Protein AF-A0A2N1S424-F1 (afdb_monomer)

Mean predicted aligned error: 5.25 Å

pLDDT: mean 90.91, std 11.14, range [39.31, 98.69]

Secondary structure (DSSP, 8-state):
------------EEEEEEEEEETTHHHHHHTTB-TTS-B-HHHHHHHHHHHHHHHHTT-HHHHHHTTEEEEEETTEEEEEEETT-HHHHHHHHHHHHHHHHHHHHTT--EEEEEEEEEEEE-SS-EESHHHHHHHHIIIII--SSSEEE-HHHHHHHHHH---HHHHHHHHHTEEE-TTS-EEE--SHHHHHHS-HHHHHHHHHHHHHHHHHHHHHHHH---HHHHHHHHHHHHHHHHHHHHTT--PPP-

Foldseek 3Di:
DDPPPPPPDDFWAWKKKKKKFWPPLVVLVVVLADPVRDGPPLSVVLSVVLVVLVDVLCDPVLCVVQVKDWDDDRRMIMIMHHLLRLVNLLSVLVSVLVSQLVCLLSLIFMEWEIFIDIWDDDPVDTDDPRNVRGVCCRPPVCLERWYWYDPVSLVSSVVSDPPPVSNVSSVVQWDADPVRIITGDNQVVVPVVDDPVSLLSSLQSLVVSLVVLLVVLVPDPDPVVSVSSCVHSVVSVVVCVVVVNPRDDD

Radius of gyration: 19.54 Å; Cα contacts (8 Å, |Δi|>4): 377; chains: 1; bounding box: 58×36×76 Å

Structure (mmCIF, N/CA/C/O backbone):
data_AF-A0A2N1S424-F1
#
_entry.id   AF-A0A2N1S424-F1
#
loop_
_atom_site.group_PDB
_atom_site.id
_atom_site.type_symbol
_atom_site.label_atom_id
_atom_site.label_alt_id
_atom_site.label_comp_id
_atom_site.label_asym_id
_atom_site.label_entity_id
_atom_site.label_seq_id
_atom_site.pdbx_PDB_ins_code
_atom_site.Cartn_x
_atom_site.Cartn_y
_atom_site.Cartn_z
_atom_site.occupancy
_atom_site.B_iso_or_equiv
_atom_site.auth_seq_id
_atom_site.auth_comp_id
_atom_site.auth_asym_id
_atom_site.auth_atom_id
_atom_site.pdbx_PDB_model_num
ATOM 1 N N . MET A 1 1 ? -7.197 -14.612 -51.614 1.00 39.31 1 MET A N 1
ATOM 2 C CA . MET A 1 1 ? -6.626 -13.574 -50.728 1.00 39.31 1 MET A CA 1
ATOM 3 C C . MET A 1 1 ? -7.153 -13.797 -49.315 1.00 39.31 1 MET A C 1
ATOM 5 O O . MET A 1 1 ? -8.296 -13.463 -49.036 1.00 39.31 1 MET A O 1
ATOM 9 N N . ARG A 1 2 ? -6.380 -14.476 -48.455 1.00 39.56 2 ARG A N 1
ATOM 10 C CA . ARG A 1 2 ? -6.708 -14.651 -47.031 1.00 39.56 2 ARG A CA 1
ATOM 11 C C . ARG A 1 2 ? -6.287 -13.375 -46.304 1.00 39.56 2 ARG A C 1
ATOM 13 O O . ARG A 1 2 ? -5.109 -13.048 -46.308 1.00 39.56 2 ARG A O 1
ATOM 20 N N . ASN A 1 3 ? -7.249 -12.668 -45.717 1.00 42.00 3 ASN A N 1
ATOM 21 C CA . ASN A 1 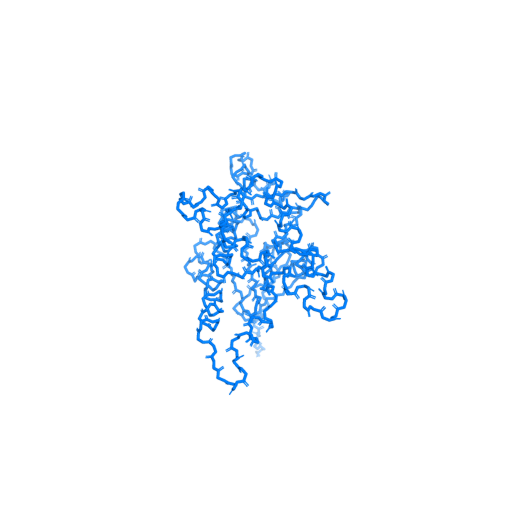3 ? -6.988 -11.566 -44.797 1.00 42.00 3 ASN A CA 1
ATOM 22 C C . ASN A 1 3 ? -6.229 -12.110 -43.581 1.00 42.00 3 ASN A C 1
ATOM 24 O O . ASN A 1 3 ? -6.810 -12.788 -42.730 1.00 42.00 3 ASN A O 1
ATOM 28 N N . GLU A 1 4 ? -4.933 -11.820 -43.506 1.00 44.84 4 GLU A N 1
ATOM 29 C CA . GLU A 1 4 ? -4.143 -11.970 -42.291 1.00 44.84 4 GLU A CA 1
ATOM 30 C C . GLU A 1 4 ? -4.730 -11.045 -41.222 1.00 44.84 4 GLU A C 1
ATOM 32 O O . GLU A 1 4 ? -4.505 -9.834 -41.203 1.00 44.84 4 GLU A O 1
ATOM 37 N N . ARG A 1 5 ? -5.515 -11.618 -40.305 1.00 44.94 5 ARG A N 1
ATOM 38 C CA . ARG A 1 5 ? -5.772 -10.983 -39.015 1.00 44.94 5 ARG A CA 1
ATOM 39 C C . ARG A 1 5 ? -4.410 -10.822 -38.342 1.00 44.94 5 ARG A C 1
ATOM 41 O O . ARG A 1 5 ? -3.887 -11.796 -37.806 1.00 44.94 5 ARG A O 1
ATOM 48 N N . LYS A 1 6 ? -3.829 -9.616 -38.381 1.00 44.56 6 LYS A N 1
ATOM 49 C CA . LYS A 1 6 ? -2.687 -9.259 -37.530 1.00 44.56 6 LYS A CA 1
ATOM 50 C C . LYS A 1 6 ? -3.034 -9.686 -36.107 1.00 44.56 6 LYS A C 1
ATOM 52 O O . LYS A 1 6 ? -3.994 -9.190 -35.521 1.00 44.56 6 LYS A O 1
ATOM 57 N N . SER A 1 7 ? -2.294 -10.658 -35.591 1.00 42.97 7 SER A N 1
ATOM 58 C CA . SER A 1 7 ? -2.446 -11.135 -34.224 1.00 42.97 7 SER A CA 1
ATOM 59 C C . SER A 1 7 ? -2.206 -9.946 -33.283 1.00 42.97 7 SER A C 1
ATOM 61 O O . SER A 1 7 ? -1.114 -9.386 -33.243 1.00 42.97 7 SER A O 1
ATOM 63 N N . PHE A 1 8 ? -3.242 -9.536 -32.550 1.00 49.53 8 PHE A N 1
ATOM 64 C CA . PHE A 1 8 ? -3.197 -8.473 -31.537 1.00 49.53 8 PHE A CA 1
ATOM 65 C C . PHE A 1 8 ? -2.620 -8.965 -30.194 1.00 49.53 8 PHE A C 1
ATOM 67 O O . PHE A 1 8 ? -2.848 -8.347 -29.151 1.00 49.53 8 PHE A O 1
ATOM 74 N N . TYR A 1 9 ? -1.893 -10.085 -30.179 1.00 47.16 9 TYR A N 1
ATOM 75 C CA . TYR A 1 9 ? -1.249 -10.565 -28.963 1.00 47.16 9 TYR A CA 1
ATOM 76 C C . TYR A 1 9 ? -0.050 -9.667 -28.656 1.00 47.16 9 TYR A C 1
ATOM 78 O O . TYR A 1 9 ? 0.938 -9.638 -29.384 1.00 47.16 9 TYR A O 1
ATOM 86 N N . LYS A 1 10 ? -0.148 -8.884 -27.577 1.00 61.84 10 LYS A N 1
ATOM 87 C CA . LYS A 1 10 ? 1.047 -8.320 -26.951 1.00 61.84 10 LYS A CA 1
ATOM 88 C C . LYS A 1 10 ? 1.710 -9.446 -26.182 1.00 61.84 10 LYS A C 1
ATOM 90 O O . LYS A 1 10 ? 1.134 -9.932 -25.212 1.00 61.84 10 LYS A O 1
ATOM 95 N N . ASP A 1 11 ? 2.898 -9.828 -26.628 1.00 82.38 11 ASP A N 1
ATOM 96 C CA . ASP A 1 11 ? 3.739 -10.767 -25.902 1.00 82.38 11 ASP A CA 1
ATOM 97 C C . ASP A 1 11 ? 4.044 -10.263 -24.491 1.00 82.38 11 ASP A C 1
ATOM 99 O O . ASP A 1 11 ? 4.027 -9.057 -24.201 1.00 82.38 11 ASP A O 1
ATOM 103 N N . TYR A 1 12 ? 4.332 -11.217 -23.608 1.00 92.31 12 TYR A N 1
ATOM 104 C CA . TYR A 1 12 ? 4.841 -10.934 -22.276 1.00 92.31 12 TYR A CA 1
ATOM 105 C C . TYR A 1 12 ? 6.060 -10.017 -22.346 1.00 92.31 12 TYR A C 1
ATOM 107 O O . TYR A 1 12 ? 6.988 -10.248 -23.119 1.00 92.31 12 TYR A O 1
ATOM 115 N N . LYS A 1 13 ? 6.079 -9.008 -21.475 1.00 94.69 13 LYS A N 1
ATOM 116 C CA . LYS A 1 13 ? 7.267 -8.195 -21.214 1.00 94.69 13 LYS A CA 1
ATOM 117 C C . LYS A 1 13 ? 7.734 -8.429 -19.790 1.00 94.69 13 LYS A C 1
ATOM 119 O O . LYS A 1 13 ? 6.900 -8.627 -18.909 1.00 94.69 13 LYS A O 1
ATOM 124 N N . GLU A 1 14 ? 9.040 -8.367 -19.575 1.00 95.94 14 GLU A N 1
ATOM 125 C CA . GLU A 1 14 ? 9.599 -8.281 -18.228 1.00 95.94 14 GLU A CA 1
ATOM 126 C C . GLU A 1 14 ? 9.244 -6.916 -17.629 1.00 95.94 14 GLU A C 1
ATOM 128 O O . GLU A 1 14 ? 9.506 -5.859 -18.215 1.00 95.94 14 GLU A O 1
ATOM 133 N N . ARG A 1 15 ? 8.526 -6.939 -16.507 1.00 97.12 15 ARG A N 1
ATOM 134 C CA . ARG A 1 15 ? 7.979 -5.751 -15.855 1.00 97.12 15 ARG A CA 1
ATOM 135 C C . ARG A 1 15 ? 8.083 -5.886 -14.351 1.00 97.12 15 ARG A C 1
ATOM 137 O O . ARG A 1 15 ? 7.943 -6.979 -13.809 1.00 97.12 15 ARG A O 1
ATOM 144 N N . VAL A 1 16 ? 8.242 -4.752 -13.687 1.00 98.06 16 VAL A N 1
ATOM 145 C CA . VAL A 1 16 ? 7.893 -4.630 -12.272 1.00 98.06 16 VAL A CA 1
ATOM 146 C C . VAL A 1 16 ? 6.387 -4.448 -12.188 1.00 98.06 16 VAL A C 1
ATOM 148 O O . VAL A 1 16 ? 5.819 -3.703 -12.988 1.00 98.06 16 VAL A O 1
ATOM 151 N N . VAL A 1 17 ? 5.746 -5.146 -11.260 1.00 98.50 17 VAL A N 1
ATOM 152 C CA . VAL A 1 17 ? 4.311 -5.107 -10.998 1.00 98.50 17 VAL A CA 1
ATOM 153 C C . VAL A 1 17 ? 4.092 -4.845 -9.515 1.00 98.50 17 VAL A C 1
ATOM 155 O O . VAL A 1 17 ? 4.677 -5.532 -8.683 1.00 98.50 17 VAL A O 1
ATOM 158 N N . VAL A 1 18 ? 3.228 -3.885 -9.207 1.00 98.38 18 VAL A N 1
ATOM 159 C CA . VAL A 1 18 ? 2.690 -3.633 -7.871 1.00 98.38 18 VAL A CA 1
ATOM 160 C C . VAL A 1 18 ? 1.222 -4.024 -7.872 1.00 98.38 18 VAL A C 1
ATOM 162 O O 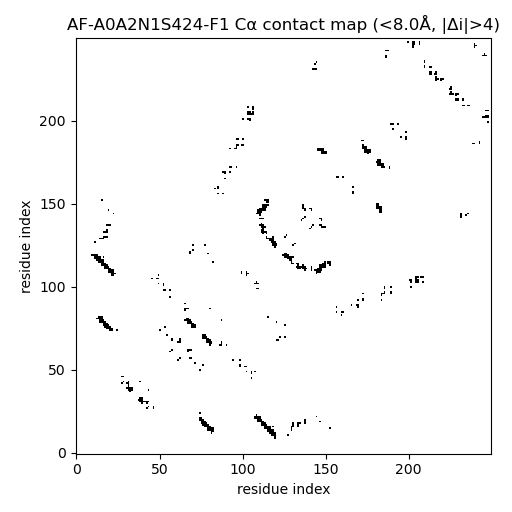. VAL A 1 18 ? 0.505 -3.685 -8.813 1.00 98.38 18 VAL A O 1
ATOM 165 N N . PHE A 1 19 ? 0.793 -4.728 -6.834 1.00 98.50 19 PHE A N 1
ATOM 166 C CA . PHE A 1 19 ? -0.609 -4.919 -6.483 1.00 98.50 19 PHE A CA 1
ATOM 167 C C . PHE A 1 19 ? -0.843 -4.230 -5.136 1.00 98.50 19 PHE A C 1
ATOM 169 O O . PHE A 1 19 ? -0.101 -4.512 -4.197 1.00 98.50 19 PHE A O 1
ATOM 176 N N . ILE A 1 20 ? -1.822 -3.332 -5.057 1.00 97.81 20 ILE A N 1
ATOM 177 C CA . ILE A 1 20 ? -2.218 -2.595 -3.846 1.00 97.81 20 ILE A CA 1
ATOM 178 C C . ILE A 1 20 ? -3.685 -2.903 -3.567 1.00 97.81 20 ILE A C 1
ATOM 180 O O . ILE A 1 20 ? -4.451 -3.026 -4.519 1.00 97.81 20 ILE A O 1
ATOM 184 N N . ASP A 1 21 ? -4.049 -2.998 -2.292 1.00 97.50 21 ASP A N 1
ATOM 185 C CA . ASP A 1 21 ? -5.403 -3.267 -1.813 1.00 97.50 21 ASP A CA 1
ATOM 186 C C . ASP A 1 21 ? -5.723 -2.439 -0.557 1.00 97.50 21 ASP A C 1
ATOM 188 O O . ASP A 1 21 ? -4.896 -2.371 0.362 1.00 97.50 21 ASP A O 1
ATOM 192 N N . ILE A 1 22 ? -6.903 -1.809 -0.506 1.00 97.31 22 ILE A N 1
ATOM 193 C CA . ILE A 1 22 ? -7.395 -1.112 0.693 1.00 97.31 22 ILE A CA 1
ATOM 194 C C . ILE A 1 22 ? -7.886 -2.133 1.726 1.00 97.31 22 ILE A C 1
ATOM 196 O O . ILE A 1 22 ? -8.788 -2.932 1.491 1.00 97.31 22 ILE A O 1
ATOM 200 N N . LEU A 1 23 ? -7.348 -2.057 2.941 1.00 96.00 23 LEU A N 1
ATOM 201 C CA . LEU A 1 23 ? -7.731 -2.944 4.031 1.00 96.00 23 LEU A CA 1
ATOM 202 C C . LEU A 1 23 ? -9.063 -2.537 4.657 1.00 96.00 23 LEU A C 1
ATOM 204 O O . LEU A 1 23 ? -9.244 -1.406 5.095 1.00 96.00 23 LEU A O 1
ATOM 208 N N . GLY A 1 24 ? -9.956 -3.517 4.818 1.00 93.88 24 GLY A N 1
ATOM 209 C CA . GLY A 1 24 ? -11.252 -3.293 5.464 1.00 93.88 24 GLY A CA 1
ATOM 210 C C . GLY A 1 24 ? -12.230 -2.512 4.590 1.00 93.88 24 GLY A C 1
ATOM 211 O O . GLY A 1 24 ? -13.153 -1.907 5.120 1.00 93.88 24 GLY A O 1
ATOM 212 N N . PHE A 1 25 ? -12.049 -2.534 3.266 1.00 95.62 25 PHE A N 1
ATOM 213 C CA . PHE A 1 25 ? -12.855 -1.758 2.325 1.00 95.62 25 PHE A CA 1
ATOM 214 C C . PHE A 1 25 ? -14.362 -1.982 2.453 1.00 95.62 25 PHE A C 1
ATOM 216 O O . PHE A 1 25 ? -15.130 -1.028 2.392 1.00 95.62 25 PHE A O 1
ATOM 223 N N . LYS A 1 26 ? -14.788 -3.227 2.696 1.00 94.69 26 LYS A N 1
ATOM 224 C CA . LYS A 1 26 ? -16.196 -3.525 2.973 1.00 94.69 26 LYS A CA 1
ATOM 225 C C . LYS A 1 26 ? -16.719 -2.696 4.149 1.00 94.69 26 LYS A C 1
ATOM 227 O O . LYS A 1 26 ? -17.756 -2.065 4.023 1.00 94.69 26 LYS A O 1
ATOM 232 N N . ASP A 1 27 ? -15.981 -2.669 5.253 1.00 93.06 27 ASP A N 1
ATOM 233 C CA . ASP A 1 27 ? -16.393 -1.925 6.441 1.00 93.06 27 ASP A CA 1
ATOM 234 C C . ASP A 1 27 ? -16.362 -0.414 6.174 1.00 93.06 27 ASP A C 1
ATOM 236 O O . ASP A 1 27 ? -17.260 0.291 6.607 1.00 93.06 27 ASP A O 1
ATOM 240 N N . LEU A 1 28 ? -15.388 0.075 5.394 1.00 95.75 28 LEU A N 1
ATOM 241 C CA . LEU A 1 28 ? -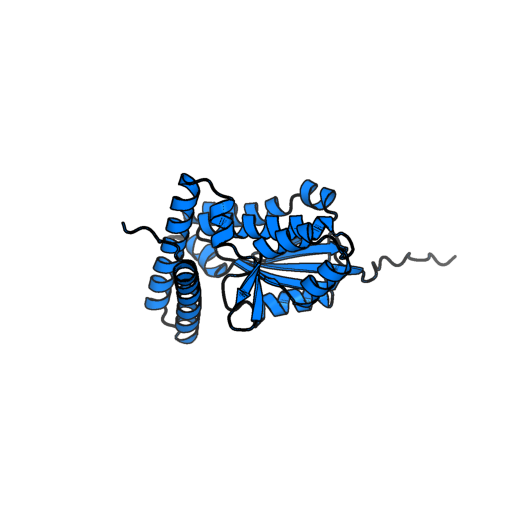15.357 1.477 4.963 1.00 95.75 28 LEU A CA 1
ATOM 242 C C . LEU A 1 28 ? -16.593 1.856 4.138 1.00 95.75 28 LEU A C 1
ATOM 244 O O . LEU A 1 28 ? -17.071 2.976 4.273 1.00 95.75 28 LEU A O 1
ATOM 248 N N . ILE A 1 29 ? -17.102 0.951 3.291 1.00 96.25 29 ILE A N 1
ATOM 249 C CA . ILE A 1 29 ? -18.362 1.143 2.557 1.00 96.25 29 ILE A CA 1
ATOM 250 C C . ILE A 1 29 ? -19.549 1.107 3.517 1.00 96.25 29 ILE A C 1
ATOM 252 O O . ILE A 1 29 ? -20.402 1.990 3.446 1.00 96.25 29 ILE A O 1
ATOM 256 N N . ASP A 1 30 ? -19.612 0.107 4.395 1.00 95.44 30 ASP A N 1
ATOM 257 C CA . ASP A 1 30 ? -20.712 -0.059 5.348 1.00 95.44 30 ASP A CA 1
ATOM 258 C C . ASP A 1 30 ? -20.822 1.182 6.265 1.00 95.44 30 ASP A C 1
ATOM 260 O O . ASP A 1 30 ? -21.920 1.692 6.478 1.00 95.44 30 ASP A O 1
ATOM 264 N N . ASP A 1 31 ? -19.689 1.760 6.682 1.00 94.44 31 ASP A N 1
ATOM 265 C CA . ASP A 1 31 ? -19.601 2.996 7.473 1.00 94.44 31 ASP A CA 1
ATOM 266 C C . ASP A 1 31 ? -20.064 4.257 6.703 1.00 94.44 31 ASP A C 1
ATOM 268 O O . ASP A 1 31 ? -20.240 5.321 7.302 1.00 94.44 31 ASP A O 1
ATOM 272 N N . THR A 1 32 ? -20.294 4.177 5.383 1.00 96.75 32 THR A N 1
ATOM 273 C CA . THR A 1 32 ? -20.908 5.273 4.605 1.00 96.75 32 THR A CA 1
ATOM 274 C C . THR A 1 32 ? -22.435 5.290 4.670 1.00 96.75 32 THR A C 1
ATOM 276 O O . THR A 1 32 ? -23.049 6.224 4.146 1.00 96.75 32 THR A O 1
ATOM 279 N N . ILE A 1 33 ? -23.061 4.286 5.291 1.00 97.69 33 ILE A N 1
ATOM 280 C CA . ILE A 1 33 ? -24.516 4.130 5.364 1.00 97.69 33 ILE A CA 1
ATOM 281 C C . ILE A 1 33 ? -24.977 4.212 6.825 1.00 97.69 33 ILE A C 1
ATOM 283 O O . ILE A 1 33 ? -24.591 3.410 7.672 1.00 97.69 33 ILE A O 1
ATOM 287 N N . LEU A 1 34 ? -25.838 5.186 7.124 1.00 95.44 34 LEU A N 1
ATOM 288 C CA . LEU A 1 34 ? -26.449 5.378 8.440 1.00 95.44 34 LEU A CA 1
ATOM 289 C C . LEU A 1 34 ? -27.574 4.352 8.695 1.00 95.44 34 LEU A C 1
ATOM 291 O O . LEU A 1 34 ? -28.116 3.780 7.746 1.00 95.44 34 LEU A O 1
ATOM 295 N N . PRO A 1 35 ? -28.002 4.137 9.959 1.00 95.69 35 PRO A N 1
ATOM 296 C CA . PRO A 1 35 ? -29.060 3.173 10.291 1.00 95.69 35 PRO A CA 1
ATOM 297 C C . PRO A 1 35 ? -30.411 3.415 9.598 1.00 95.69 35 PRO A C 1
ATOM 299 O O . PRO A 1 35 ? -31.218 2.495 9.484 1.00 95.69 35 PRO A O 1
ATOM 302 N N . ASP A 1 36 ? -30.670 4.642 9.143 1.00 96.25 36 ASP A N 1
ATOM 303 C CA . ASP A 1 36 ? -31.861 5.023 8.379 1.00 96.25 36 ASP A CA 1
ATOM 304 C C . ASP A 1 36 ? -31.689 4.864 6.851 1.00 96.25 36 ASP A C 1
ATOM 306 O O . ASP A 1 36 ? -32.546 5.303 6.084 1.00 96.25 36 ASP A O 1
ATOM 310 N N . ASN A 1 37 ? -30.608 4.208 6.407 1.00 93.94 37 ASN A N 1
ATOM 311 C CA . ASN A 1 37 ? -30.176 4.040 5.014 1.00 93.94 37 ASN A CA 1
ATOM 312 C C . ASN A 1 37 ? -29.817 5.341 4.279 1.00 93.94 37 ASN A C 1
ATOM 314 O O . ASN A 1 37 ? -29.734 5.351 3.047 1.00 93.94 37 ASN A O 1
ATOM 318 N N . THR A 1 38 ? -29.588 6.441 4.997 1.00 96.81 38 THR A N 1
ATOM 319 C CA . THR A 1 38 ? -29.033 7.659 4.397 1.00 96.81 38 THR A CA 1
ATOM 320 C C . THR A 1 38 ? -27.503 7.633 4.386 1.00 96.81 38 THR A C 1
ATOM 322 O O . THR A 1 38 ? -26.865 6.851 5.087 1.00 96.81 38 THR A O 1
ATOM 325 N N . THR A 1 39 ? -26.888 8.460 3.541 1.00 97.19 39 THR A N 1
ATOM 326 C CA . THR A 1 39 ? -25.426 8.514 3.409 1.00 97.19 39 THR A CA 1
ATOM 327 C C . THR A 1 39 ? -24.795 9.304 4.553 1.00 97.19 39 THR A C 1
ATOM 329 O O . THR A 1 39 ? -25.084 10.493 4.718 1.00 97.19 39 THR A O 1
ATOM 332 N N . ASP A 1 40 ? -23.846 8.690 5.257 1.00 97.31 40 ASP A N 1
ATOM 333 C CA . ASP A 1 40 ? -22.880 9.404 6.087 1.00 97.31 40 ASP A CA 1
ATOM 334 C C . ASP A 1 40 ? -21.930 10.184 5.168 1.00 97.31 40 ASP A C 1
ATOM 336 O O . ASP A 1 40 ? -21.027 9.633 4.532 1.00 97.31 40 ASP A O 1
ATOM 340 N N . ARG A 1 41 ? -22.157 11.497 5.060 1.00 96.69 41 ARG A N 1
ATOM 341 C CA . ARG A 1 41 ? -21.386 12.363 4.161 1.00 96.69 41 ARG A CA 1
ATOM 342 C C . ARG A 1 41 ? -19.913 12.446 4.538 1.00 96.69 41 ARG A C 1
ATOM 344 O O . ARG A 1 41 ? -19.092 12.658 3.644 1.00 96.69 41 ARG A O 1
ATOM 351 N N . GLU A 1 42 ? -19.571 12.319 5.816 1.00 95.38 42 GLU A N 1
ATOM 352 C CA . GLU A 1 42 ? -18.188 12.422 6.268 1.00 95.38 42 GLU A CA 1
ATOM 353 C C . GLU A 1 42 ? -17.404 11.187 5.822 1.00 95.38 42 GLU A C 1
ATOM 355 O O . GLU A 1 42 ? -16.398 11.319 5.119 1.00 95.38 42 GLU A O 1
ATOM 360 N N . ASN A 1 43 ? -17.909 9.991 6.136 1.00 95.12 43 ASN A N 1
ATOM 361 C CA . ASN A 1 43 ? -17.263 8.736 5.748 1.00 95.12 43 ASN A CA 1
ATOM 362 C C . ASN A 1 43 ? -17.284 8.532 4.231 1.00 95.12 43 ASN A C 1
ATOM 364 O O . ASN A 1 43 ? -16.271 8.146 3.648 1.00 95.12 43 ASN A O 1
ATOM 368 N N . PHE A 1 44 ? -18.382 8.899 3.560 1.00 96.62 44 PHE A N 1
ATOM 369 C CA . PHE A 1 44 ? -18.449 8.884 2.099 1.00 96.62 44 PHE A CA 1
ATOM 370 C C . PHE A 1 44 ? -17.388 9.791 1.466 1.00 96.62 44 PHE A C 1
ATOM 372 O O . PHE A 1 44 ? -16.722 9.397 0.507 1.00 96.62 44 PHE A O 1
ATOM 379 N N . THR A 1 45 ? -17.187 10.999 2.003 1.00 96.69 45 THR A N 1
ATOM 380 C CA . THR A 1 45 ? -16.159 11.920 1.495 1.00 96.69 45 THR A CA 1
ATOM 381 C C . THR A 1 45 ? -14.756 11.365 1.724 1.00 96.69 45 THR A C 1
ATOM 383 O O . THR A 1 45 ? -13.929 11.435 0.817 1.00 96.69 45 THR A O 1
ATOM 386 N N . LYS A 1 46 ? -14.479 10.785 2.900 1.00 95.38 46 LYS A N 1
ATOM 387 C CA . LYS A 1 46 ? -13.184 10.148 3.195 1.00 95.38 46 LYS A CA 1
ATOM 388 C C . LYS A 1 46 ? -12.890 8.988 2.243 1.00 95.38 46 LYS A C 1
ATOM 390 O O . LYS A 1 46 ? -11.801 8.937 1.677 1.00 95.38 46 LYS A O 1
ATOM 395 N N . LEU A 1 47 ? -13.867 8.109 2.007 1.00 95.88 47 LEU A N 1
ATOM 396 C CA . LEU A 1 47 ? -13.722 6.975 1.093 1.00 95.88 47 LEU A CA 1
ATOM 397 C C . LEU A 1 47 ? -13.448 7.427 -0.347 1.00 95.88 47 LEU A C 1
ATOM 399 O O . LEU A 1 47 ? -12.532 6.912 -0.984 1.00 95.88 47 LEU A O 1
ATOM 403 N N . ASN A 1 48 ? -14.199 8.413 -0.850 1.00 95.62 48 ASN A N 1
ATOM 404 C CA . ASN A 1 48 ? -13.956 8.947 -2.193 1.00 95.62 48 ASN A CA 1
ATOM 405 C C . ASN A 1 48 ? -12.564 9.573 -2.305 1.00 95.62 48 ASN A C 1
ATOM 407 O O . ASN A 1 48 ? -11.856 9.273 -3.260 1.00 95.62 48 ASN A O 1
ATOM 411 N N . LYS A 1 49 ? -12.136 10.355 -1.305 1.00 96.38 49 LYS A N 1
ATOM 412 C CA . LYS A 1 49 ? -10.778 10.916 -1.273 1.00 96.38 49 LYS A CA 1
ATOM 413 C C . LYS A 1 49 ? -9.707 9.829 -1.316 1.00 96.38 49 LYS A C 1
ATOM 415 O O . LYS A 1 49 ? -8.768 9.959 -2.086 1.00 96.38 49 LYS A O 1
ATOM 420 N N . ALA A 1 50 ? -9.856 8.743 -0.558 1.00 95.62 50 ALA A N 1
ATOM 421 C CA . ALA A 1 50 ? -8.888 7.644 -0.571 1.00 95.62 50 ALA A CA 1
ATOM 422 C C . ALA A 1 50 ? -8.777 6.975 -1.955 1.00 95.62 50 ALA A C 1
ATOM 424 O O . ALA A 1 50 ? -7.678 6.678 -2.424 1.00 95.62 50 ALA A O 1
ATOM 425 N N . LEU A 1 51 ? -9.907 6.773 -2.640 1.00 94.44 51 LEU A N 1
ATOM 426 C CA . LEU A 1 51 ? -9.924 6.232 -4.003 1.00 94.44 51 LEU A CA 1
ATOM 427 C C . LEU A 1 51 ? -9.348 7.220 -5.030 1.00 94.44 51 LEU A C 1
ATOM 429 O O . LEU A 1 51 ? -8.629 6.809 -5.946 1.00 94.44 51 LEU A O 1
ATOM 433 N N . ASP A 1 52 ? -9.644 8.512 -4.874 1.00 94.56 52 ASP A N 1
ATOM 434 C CA . ASP A 1 52 ? -9.099 9.574 -5.716 1.00 94.56 52 ASP A CA 1
ATOM 435 C C . ASP A 1 52 ? -7.577 9.683 -5.550 1.00 94.56 52 ASP A C 1
ATOM 437 O O . ASP A 1 52 ? -6.889 9.730 -6.567 1.00 94.56 52 ASP A O 1
ATOM 441 N N . LEU A 1 53 ? -7.042 9.589 -4.324 1.00 94.12 53 LEU A N 1
ATOM 442 C CA . LEU A 1 53 ? -5.596 9.548 -4.066 1.00 94.12 53 LEU A CA 1
ATOM 443 C C . LEU A 1 53 ? -4.924 8.416 -4.842 1.00 94.12 53 LEU A C 1
ATOM 445 O O . LEU A 1 53 ? -4.011 8.670 -5.622 1.00 94.12 53 LEU A O 1
ATOM 449 N N . ILE A 1 54 ? -5.425 7.179 -4.730 1.00 91.81 54 ILE A N 1
ATOM 450 C CA . ILE A 1 54 ? -4.861 6.043 -5.479 1.00 91.81 54 ILE A CA 1
ATOM 451 C C . ILE A 1 54 ? -4.899 6.322 -6.986 1.00 91.81 54 ILE A C 1
ATOM 453 O O . ILE A 1 54 ? -3.944 6.019 -7.700 1.00 91.81 54 ILE A O 1
ATOM 457 N N . ARG A 1 55 ? -5.986 6.904 -7.504 1.00 90.00 55 ARG A N 1
ATOM 458 C CA . ARG A 1 55 ? -6.090 7.257 -8.928 1.00 90.00 55 ARG A CA 1
ATOM 459 C C . ARG A 1 55 ? -5.075 8.329 -9.325 1.00 90.00 55 ARG A C 1
ATOM 461 O O . ARG A 1 55 ? -4.479 8.228 -10.398 1.00 90.00 55 ARG A O 1
ATOM 468 N N . GLU A 1 56 ? -4.896 9.344 -8.495 1.00 90.44 56 GLU A N 1
ATOM 469 C CA . GLU A 1 56 ? -4.071 10.520 -8.762 1.00 90.44 56 GLU A CA 1
ATOM 470 C C . GLU A 1 56 ? -2.575 10.235 -8.622 1.00 90.44 56 GLU A C 1
ATOM 472 O O . GLU A 1 56 ? -1.809 10.683 -9.479 1.00 90.44 56 GLU A O 1
ATOM 477 N N . SER A 1 57 ? -2.162 9.365 -7.689 1.00 88.19 57 SER A N 1
ATOM 478 C CA . SER A 1 57 ? -0.783 8.846 -7.615 1.00 88.19 57 SER A CA 1
ATOM 479 C C . SER A 1 57 ? -0.337 8.182 -8.927 1.00 88.19 57 SER A C 1
ATOM 481 O O . SER A 1 57 ? 0.857 8.079 -9.220 1.00 88.19 57 SER A O 1
ATOM 483 N N . TRP A 1 58 ? -1.303 7.751 -9.748 1.00 87.81 58 TRP A N 1
ATOM 484 C CA . TRP A 1 58 ? -1.102 7.123 -11.052 1.00 87.81 58 TRP A CA 1
ATOM 485 C C . TRP A 1 58 ? -1.795 7.892 -12.186 1.00 87.81 58 TRP A C 1
ATOM 487 O O . TRP A 1 58 ? -2.267 7.291 -13.157 1.00 87.81 58 TRP A O 1
ATOM 497 N N . ALA A 1 59 ? -1.838 9.224 -12.092 1.00 85.94 59 ALA A N 1
ATOM 498 C CA . ALA A 1 59 ? -2.396 10.082 -13.132 1.00 85.94 59 ALA A CA 1
ATOM 499 C C . ALA A 1 59 ? -1.687 9.896 -14.496 1.00 85.94 59 ALA A C 1
ATOM 501 O O . ALA A 1 59 ? -0.496 9.560 -14.545 1.00 85.94 59 ALA A O 1
ATOM 502 N N . PRO A 1 60 ? -2.369 10.145 -15.636 1.00 83.44 60 PRO A N 1
ATOM 503 C CA . PRO A 1 60 ? -1.819 9.900 -16.971 1.00 83.44 60 PRO A CA 1
ATOM 504 C C . PRO A 1 60 ? -0.452 10.539 -17.238 1.00 83.44 60 PRO A C 1
ATOM 506 O O . PRO A 1 60 ? 0.384 9.910 -17.889 1.00 83.44 60 PRO A O 1
ATOM 509 N N . ASP A 1 61 ? -0.202 11.745 -16.726 1.00 82.94 61 ASP A N 1
ATOM 510 C CA . ASP A 1 61 ? 1.076 12.438 -16.915 1.00 82.94 61 ASP A CA 1
ATOM 511 C C . ASP A 1 61 ? 2.212 11.772 -16.132 1.00 82.94 61 ASP A C 1
ATOM 513 O O . ASP A 1 61 ? 3.277 11.528 -16.701 1.00 82.94 61 ASP A O 1
ATOM 517 N N . ILE A 1 62 ? 1.966 11.363 -14.882 1.00 81.12 62 ILE A N 1
ATOM 518 C CA . ILE A 1 62 ? 2.911 10.572 -14.075 1.00 81.12 62 ILE A CA 1
ATOM 519 C C . ILE A 1 62 ? 3.220 9.256 -14.799 1.00 81.12 62 ILE A C 1
ATOM 521 O O . ILE A 1 62 ? 4.381 8.920 -15.052 1.00 81.12 62 ILE A O 1
ATOM 525 N N . LEU A 1 63 ? 2.177 8.535 -15.224 1.00 84.06 63 LEU A N 1
ATOM 526 C CA . LEU A 1 63 ? 2.332 7.270 -15.941 1.00 84.06 63 LEU A CA 1
ATOM 527 C C . LEU A 1 63 ? 3.126 7.436 -17.239 1.00 84.06 63 LEU A C 1
ATOM 529 O O . LEU A 1 63 ? 3.969 6.597 -17.564 1.00 84.06 63 LEU A O 1
ATOM 533 N N . LYS A 1 64 ? 2.878 8.511 -17.989 1.00 82.88 64 LYS A N 1
ATOM 534 C CA . LYS A 1 64 ? 3.567 8.794 -19.249 1.00 82.88 64 LYS A CA 1
ATOM 535 C C . LYS A 1 64 ? 5.033 9.148 -19.015 1.00 82.88 64 LYS A C 1
ATOM 537 O O . LYS A 1 64 ? 5.889 8.574 -19.693 1.00 82.88 64 LYS A O 1
ATOM 542 N N . ASN A 1 65 ? 5.315 10.025 -18.052 1.00 84.38 65 ASN A N 1
ATOM 543 C CA . ASN A 1 65 ? 6.668 10.470 -17.714 1.00 84.38 65 ASN A CA 1
ATOM 544 C C . ASN A 1 65 ? 7.552 9.293 -17.289 1.00 84.38 65 ASN A C 1
ATOM 546 O O . ASN A 1 65 ? 8.690 9.179 -17.745 1.00 84.38 65 ASN A O 1
ATOM 550 N N . PHE A 1 66 ? 6.994 8.350 -16.526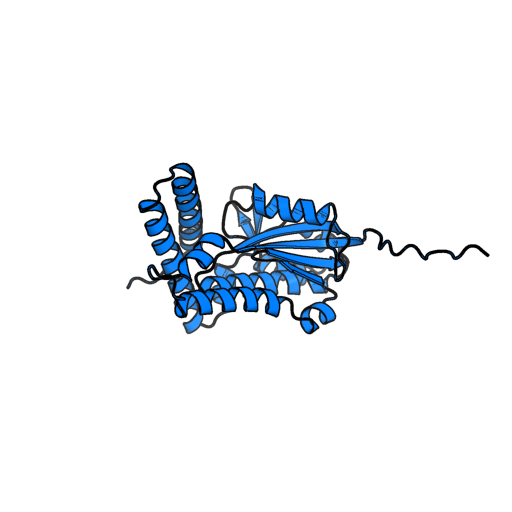 1.00 82.81 66 PHE A N 1
ATOM 551 C CA . PHE A 1 66 ? 7.734 7.196 -16.009 1.00 82.81 66 PHE A CA 1
ATOM 552 C C . PHE A 1 66 ? 7.468 5.883 -16.754 1.00 82.81 66 PHE A C 1
ATOM 554 O O . PHE A 1 66 ? 7.884 4.813 -16.302 1.00 82.81 66 PHE A O 1
ATOM 561 N N . LYS A 1 67 ? 6.789 5.941 -17.910 1.00 86.44 67 LYS A N 1
ATOM 562 C CA . LYS A 1 67 ? 6.435 4.782 -18.758 1.00 86.44 67 LYS A CA 1
ATOM 563 C C . LYS A 1 67 ? 5.751 3.647 -17.979 1.00 86.44 67 LYS A C 1
ATOM 565 O O . LYS A 1 67 ? 5.915 2.458 -18.289 1.00 86.44 67 LYS A O 1
ATOM 570 N N . MET A 1 68 ? 4.969 4.028 -16.978 1.00 91.75 68 MET A N 1
ATOM 571 C CA . MET A 1 68 ? 4.187 3.141 -16.137 1.00 91.75 68 MET A CA 1
ATOM 572 C C . MET A 1 68 ? 2.798 2.911 -16.742 1.00 91.75 68 MET A C 1
ATOM 574 O O . MET A 1 68 ? 2.382 3.545 -17.713 1.00 91.75 68 MET A O 1
ATOM 578 N N . LYS A 1 69 ? 2.084 1.942 -16.183 1.00 93.56 69 LYS A N 1
ATOM 579 C CA . LYS A 1 69 ? 0.685 1.646 -16.486 1.00 93.56 69 LYS A CA 1
ATOM 580 C C . LYS A 1 69 ? -0.028 1.305 -15.200 1.00 93.56 69 LYS A C 1
ATOM 582 O O . LYS A 1 69 ? 0.547 0.552 -14.418 1.00 93.56 69 LYS A O 1
ATOM 587 N N . ALA A 1 70 ? -1.257 1.774 -15.053 1.00 94.94 70 ALA A N 1
ATOM 588 C CA . ALA A 1 70 ? -2.119 1.428 -13.940 1.00 94.94 70 ALA A CA 1
ATOM 589 C C . ALA A 1 70 ? -3.465 0.886 -14.437 1.00 94.94 70 ALA A C 1
ATOM 591 O O . ALA A 1 70 ? -3.978 1.322 -15.468 1.00 94.94 70 ALA A O 1
ATOM 592 N N . THR A 1 71 ? -4.014 -0.069 -13.694 1.00 95.25 71 THR A N 1
ATOM 593 C CA . THR A 1 71 ? -5.397 -0.545 -13.788 1.00 95.25 71 THR A CA 1
ATOM 594 C C . THR A 1 71 ? -5.970 -0.496 -12.380 1.00 95.25 71 THR A C 1
ATOM 596 O O . THR A 1 71 ? -5.388 -1.093 -11.478 1.00 95.25 71 THR A O 1
ATOM 599 N N . LEU A 1 72 ? -7.079 0.214 -12.194 1.00 93.50 72 LEU A N 1
ATOM 600 C CA . LEU A 1 72 ? -7.773 0.323 -10.914 1.00 93.50 72 LEU A CA 1
ATOM 601 C C . LEU A 1 72 ? -9.092 -0.441 -11.000 1.00 93.50 72 LEU A C 1
ATOM 603 O O . LEU A 1 72 ? -9.771 -0.386 -12.029 1.00 93.50 72 LEU A O 1
ATOM 607 N N . PHE A 1 73 ? -9.444 -1.154 -9.936 1.00 92.06 73 PHE A N 1
ATOM 608 C CA . PHE A 1 73 ? -10.706 -1.870 -9.825 1.00 92.06 73 PHE A CA 1
ATOM 609 C C . PHE A 1 73 ? -11.118 -1.963 -8.358 1.00 92.06 73 PHE A C 1
ATOM 611 O O . PHE A 1 73 ? -10.426 -2.611 -7.579 1.00 92.06 73 PHE A O 1
ATOM 618 N N . SER A 1 74 ? -12.268 -1.375 -8.011 1.00 91.75 74 SER A N 1
ATOM 619 C CA . SER A 1 74 ? -12.764 -1.360 -6.629 1.00 91.75 74 SER A CA 1
ATOM 620 C C . SER A 1 74 ? -11.709 -0.756 -5.680 1.00 91.75 74 SER A C 1
ATOM 622 O O . SER A 1 74 ? -11.269 0.373 -5.890 1.00 91.75 74 SER A O 1
ATOM 624 N N . ASP A 1 75 ? -11.292 -1.524 -4.685 1.00 93.69 75 ASP A N 1
ATOM 625 C CA . ASP A 1 75 ? -10.300 -1.285 -3.643 1.00 93.69 75 ASP A CA 1
ATOM 626 C C . ASP A 1 75 ? -8.868 -1.625 -4.038 1.00 93.69 75 ASP A C 1
ATOM 628 O O . ASP A 1 75 ? -7.942 -1.343 -3.273 1.00 93.69 75 ASP A O 1
ATOM 632 N N . SER A 1 76 ? -8.668 -2.207 -5.221 1.00 95.50 76 SER A N 1
ATOM 633 C CA . SER A 1 76 ? -7.356 -2.660 -5.655 1.00 95.50 76 SER A CA 1
ATOM 634 C C . SER A 1 76 ? -6.818 -1.864 -6.845 1.00 95.50 76 SER A C 1
ATOM 636 O O . SER A 1 76 ? -7.539 -1.453 -7.762 1.00 95.50 76 SER A O 1
ATOM 638 N N . ALA A 1 77 ? -5.496 -1.714 -6.887 1.00 96.75 77 ALA A N 1
ATOM 639 C CA . ALA A 1 77 ? -4.779 -1.121 -8.007 1.00 96.75 77 ALA A CA 1
ATOM 640 C C . ALA A 1 77 ? -3.604 -2.001 -8.435 1.00 96.75 77 ALA A C 1
ATOM 642 O O . ALA A 1 77 ? -2.846 -2.516 -7.613 1.00 96.75 77 ALA A O 1
ATOM 643 N N . ILE A 1 78 ? -3.424 -2.146 -9.748 1.00 97.69 78 ILE A N 1
ATOM 644 C CA . ILE A 1 78 ? -2.268 -2.815 -10.341 1.00 97.69 78 ILE A CA 1
ATOM 645 C C . ILE A 1 78 ? -1.462 -1.793 -11.117 1.00 97.69 78 ILE A C 1
ATOM 647 O O . ILE A 1 78 ? -1.967 -1.204 -12.070 1.00 97.69 78 ILE A O 1
ATOM 651 N N . ILE A 1 79 ? -0.186 -1.652 -10.777 1.00 96.88 79 ILE A N 1
ATOM 652 C CA . ILE A 1 79 ? 0.752 -0.749 -11.442 1.00 96.88 79 ILE A CA 1
ATOM 653 C C . ILE A 1 79 ? 1.877 -1.567 -12.051 1.00 96.88 79 ILE A C 1
ATOM 655 O O . ILE A 1 79 ? 2.278 -2.592 -11.510 1.00 96.88 79 ILE A O 1
ATOM 659 N N . SER A 1 80 ? 2.393 -1.170 -13.211 1.00 97.12 80 SER A N 1
ATOM 660 C CA . SER A 1 80 ? 3.582 -1.817 -13.760 1.00 97.12 80 SER A CA 1
ATOM 661 C C . SER A 1 80 ? 4.407 -0.926 -14.668 1.00 97.12 80 SER A C 1
ATOM 663 O O . SER A 1 80 ? 3.862 -0.078 -15.376 1.00 97.12 80 SER A O 1
ATOM 665 N N . PHE A 1 81 ? 5.696 -1.223 -14.783 1.00 95.56 81 PHE A N 1
ATOM 666 C CA . PHE A 1 81 ? 6.602 -0.579 -15.733 1.00 95.56 81 PHE A CA 1
ATOM 667 C C . PHE A 1 81 ? 7.644 -1.565 -16.269 1.00 95.56 81 PHE A C 1
ATOM 669 O O . PHE A 1 81 ? 7.776 -2.672 -15.757 1.00 95.56 81 PHE A O 1
ATOM 676 N N . ASP A 1 82 ? 8.318 -1.210 -17.364 1.00 94.56 82 ASP A N 1
ATOM 677 C CA . ASP A 1 82 ? 9.405 -2.027 -17.930 1.00 94.56 82 ASP A CA 1
ATOM 678 C C . ASP A 1 82 ? 10.570 -2.093 -16.941 1.00 94.56 82 ASP A C 1
ATOM 680 O O . ASP A 1 82 ? 11.103 -1.051 -16.570 1.00 94.56 82 ASP A O 1
ATOM 684 N N . CYS A 1 83 ? 10.975 -3.292 -16.524 1.00 93.06 83 CYS A N 1
ATOM 685 C CA . CYS A 1 83 ? 11.974 -3.434 -15.469 1.00 93.06 83 CYS A CA 1
ATOM 686 C C . CYS A 1 83 ? 13.322 -2.780 -15.806 1.00 93.06 83 CYS A C 1
ATOM 688 O O . CYS A 1 83 ? 14.040 -2.394 -14.899 1.00 93.06 83 CYS A O 1
ATOM 690 N N . ASN A 1 84 ? 13.663 -2.556 -17.077 1.00 91.56 84 ASN A N 1
ATOM 691 C CA . ASN A 1 84 ? 14.920 -1.895 -17.447 1.00 91.56 84 ASN A CA 1
ATOM 692 C C . ASN A 1 84 ? 14.907 -0.369 -17.221 1.00 91.56 84 ASN A C 1
ATOM 694 O O . ASN A 1 84 ? 15.902 0.304 -17.492 1.00 91.56 84 ASN A O 1
ATOM 698 N N . LYS A 1 85 ? 13.786 0.212 -16.776 1.00 89.75 85 LYS A N 1
ATOM 699 C CA . LYS A 1 85 ? 13.653 1.648 -16.493 1.00 89.75 85 LYS A CA 1
ATOM 700 C C . LYS A 1 85 ? 14.083 1.951 -15.063 1.00 89.75 85 LYS A C 1
ATOM 702 O O . LYS A 1 85 ? 13.251 2.016 -14.162 1.00 89.75 85 LYS A O 1
ATOM 707 N N . LYS A 1 86 ? 15.394 2.121 -14.859 1.00 86.44 86 LYS A N 1
ATOM 708 C CA . LYS A 1 86 ? 16.000 2.429 -13.549 1.00 86.44 86 LYS A CA 1
ATOM 709 C C . LYS A 1 86 ? 15.287 3.605 -12.871 1.00 86.44 86 LYS A C 1
ATOM 711 O O . LYS A 1 86 ? 14.917 3.504 -11.707 1.00 86.44 86 LYS A O 1
ATOM 716 N N . GLU A 1 87 ? 15.050 4.684 -13.609 1.00 84.31 87 GLU A N 1
ATOM 717 C CA . GLU A 1 87 ? 14.393 5.900 -13.130 1.00 84.31 87 GLU A CA 1
ATOM 718 C C . GLU A 1 87 ? 12.991 5.644 -12.554 1.00 84.31 87 GLU A C 1
ATOM 720 O O . GLU A 1 87 ? 12.566 6.325 -11.624 1.00 84.31 87 GLU A O 1
ATOM 725 N N . SER A 1 88 ? 12.283 4.625 -13.045 1.00 91.38 88 SER A N 1
ATOM 726 C CA . SER A 1 88 ? 10.927 4.303 -12.600 1.00 91.38 88 SER A CA 1
ATOM 727 C C . SER A 1 88 ? 10.887 3.637 -11.221 1.00 91.38 88 SER A C 1
ATOM 729 O O . SER A 1 88 ? 9.839 3.673 -10.590 1.00 91.38 88 SER A O 1
ATOM 731 N N . TYR A 1 89 ? 11.985 3.055 -10.720 1.00 92.88 89 TYR A N 1
ATOM 732 C CA . TYR A 1 89 ? 11.993 2.417 -9.394 1.00 92.88 89 TYR A CA 1
ATOM 733 C C . TYR A 1 89 ? 11.910 3.426 -8.255 1.00 92.88 89 TYR A C 1
ATOM 735 O O . TYR A 1 89 ? 11.119 3.227 -7.341 1.00 92.88 89 TYR A O 1
ATOM 743 N N . PHE A 1 90 ? 12.703 4.500 -8.323 1.00 91.44 90 PHE A N 1
ATOM 744 C CA . PHE A 1 90 ? 12.671 5.551 -7.305 1.00 91.44 90 PHE A CA 1
ATOM 745 C C . PHE A 1 90 ? 11.298 6.205 -7.262 1.00 91.44 90 PHE A C 1
ATOM 747 O O . PHE A 1 90 ? 10.666 6.219 -6.217 1.00 91.44 90 PHE A O 1
ATOM 754 N N . ASN A 1 91 ? 10.786 6.621 -8.424 1.00 90.75 91 ASN A N 1
ATOM 755 C CA . ASN A 1 91 ? 9.451 7.207 -8.516 1.00 90.75 91 ASN A CA 1
ATOM 756 C C . ASN A 1 91 ? 8.359 6.241 -8.050 1.00 90.75 91 ASN A C 1
ATOM 758 O O . ASN A 1 91 ? 7.403 6.670 -7.420 1.00 90.75 91 ASN A O 1
ATOM 762 N N . LEU A 1 92 ? 8.499 4.935 -8.315 1.00 94.38 92 LEU A N 1
ATOM 763 C CA . LEU A 1 92 ? 7.563 3.952 -7.781 1.00 94.38 92 LEU A CA 1
ATOM 764 C C . LEU A 1 92 ? 7.600 3.943 -6.248 1.00 94.38 92 LEU A C 1
ATOM 766 O O . LEU A 1 92 ? 6.553 4.061 -5.633 1.00 94.38 92 LEU A O 1
ATOM 770 N N . PHE A 1 93 ? 8.772 3.770 -5.636 1.00 95.12 93 PHE A N 1
ATOM 771 C CA . PHE A 1 93 ? 8.877 3.602 -4.182 1.00 95.12 93 PHE A CA 1
ATOM 772 C C . PHE A 1 93 ? 8.489 4.883 -3.449 1.00 95.12 93 PHE A C 1
ATOM 774 O O . PHE A 1 93 ? 7.754 4.818 -2.471 1.00 95.12 93 PHE A O 1
ATOM 781 N N . TYR A 1 94 ? 8.903 6.029 -3.982 1.00 93.88 94 TYR A N 1
ATOM 782 C CA . TYR A 1 94 ? 8.541 7.334 -3.457 1.00 93.88 94 TYR A CA 1
ATOM 783 C C . TYR A 1 94 ? 7.031 7.587 -3.533 1.00 93.88 94 TYR A C 1
ATOM 785 O O . TYR A 1 94 ? 6.417 7.926 -2.529 1.00 93.88 94 TYR A O 1
ATOM 793 N N . ASN A 1 95 ? 6.391 7.324 -4.678 1.00 94.25 95 ASN A N 1
ATOM 794 C CA . ASN A 1 95 ? 4.938 7.486 -4.792 1.00 94.25 95 ASN A CA 1
ATOM 795 C C . ASN A 1 95 ? 4.166 6.510 -3.896 1.00 94.25 95 ASN A C 1
ATOM 797 O O . ASN A 1 95 ? 3.078 6.845 -3.444 1.00 94.25 95 ASN A O 1
ATOM 801 N N . LEU A 1 96 ? 4.692 5.303 -3.652 1.00 96.81 96 LEU A N 1
ATOM 802 C CA . LEU A 1 96 ? 4.079 4.360 -2.713 1.00 96.81 96 LEU A CA 1
ATOM 803 C C . LEU A 1 96 ? 4.198 4.843 -1.266 1.00 96.81 96 LEU A C 1
ATOM 805 O O . LEU A 1 96 ? 3.216 4.752 -0.541 1.00 96.81 96 LEU A O 1
ATOM 809 N N . LEU A 1 97 ? 5.354 5.394 -0.885 1.00 96.94 97 LEU A N 1
ATOM 810 C CA . LEU A 1 97 ? 5.555 6.034 0.413 1.00 96.94 97 LEU A CA 1
ATOM 811 C C . LEU A 1 97 ? 4.556 7.181 0.615 1.00 96.94 97 LEU A C 1
ATOM 813 O O . LEU A 1 97 ? 3.829 7.180 1.603 1.00 96.94 97 LEU A O 1
ATOM 817 N N . LEU A 1 98 ? 4.471 8.114 -0.339 1.00 96.25 98 LEU A N 1
ATOM 818 C CA . LEU A 1 98 ? 3.520 9.228 -0.269 1.00 96.25 98 LEU A CA 1
ATOM 819 C C . LEU A 1 98 ? 2.071 8.737 -0.199 1.00 96.25 98 LEU A C 1
ATOM 821 O O . LEU A 1 98 ? 1.314 9.197 0.648 1.00 96.25 98 LEU A O 1
ATOM 825 N N . LEU A 1 99 ? 1.705 7.745 -1.016 1.00 96.94 99 LEU A N 1
ATOM 826 C CA . LEU A 1 99 ? 0.367 7.159 -0.978 1.00 96.94 99 LEU A CA 1
ATOM 827 C C . LEU A 1 99 ? 0.049 6.538 0.393 1.00 96.94 99 LEU A C 1
ATOM 829 O O . LEU A 1 99 ? -1.055 6.719 0.897 1.00 96.94 99 LEU A O 1
ATOM 833 N N . GLU A 1 100 ? 0.983 5.803 1.006 1.00 97.69 100 GLU A N 1
ATOM 834 C CA . GLU A 1 100 ? 0.792 5.250 2.354 1.00 97.69 100 GLU A CA 1
ATOM 835 C C . GLU A 1 100 ? 0.631 6.371 3.399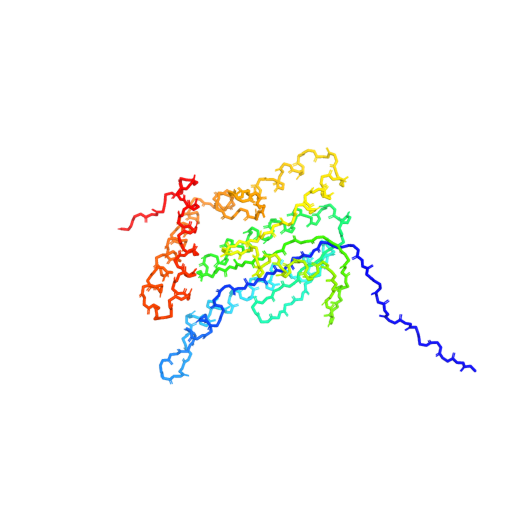 1.00 97.69 100 GLU A C 1
ATOM 837 O O . GLU A 1 100 ? -0.238 6.264 4.264 1.00 97.69 100 GLU A O 1
ATOM 842 N N . ILE A 1 101 ? 1.385 7.471 3.288 1.00 97.00 101 ILE A N 1
ATOM 843 C CA . ILE A 1 101 ? 1.259 8.639 4.176 1.00 97.00 101 ILE A CA 1
ATOM 844 C C . ILE A 1 101 ? -0.129 9.281 4.060 1.00 97.00 101 ILE A C 1
ATOM 846 O O . ILE A 1 101 ? -0.822 9.447 5.065 1.00 97.00 101 ILE A O 1
ATOM 850 N N . GLU A 1 102 ? -0.557 9.603 2.840 1.00 97.12 102 GLU A N 1
ATOM 851 C CA . GLU A 1 102 ? -1.825 10.294 2.588 1.00 97.12 102 GLU A CA 1
ATOM 852 C C . GLU A 1 102 ? -3.035 9.419 2.961 1.00 97.12 102 GLU A C 1
ATOM 854 O O . GLU A 1 102 ? -4.036 9.914 3.483 1.00 97.12 102 GLU A O 1
ATOM 859 N N . LEU A 1 103 ? -2.953 8.098 2.758 1.00 97.62 103 LEU A N 1
ATOM 860 C CA . LEU A 1 103 ? -4.003 7.171 3.191 1.00 97.62 103 LEU A CA 1
ATOM 861 C C . LEU A 1 103 ? -4.117 7.105 4.720 1.00 97.62 103 LEU A C 1
ATOM 863 O O . LEU A 1 103 ? -5.237 7.115 5.239 1.00 97.62 103 LEU A O 1
ATOM 867 N N . ILE A 1 104 ? -2.994 7.107 5.447 1.00 97.38 104 ILE A N 1
ATOM 868 C CA . ILE A 1 104 ? -2.988 7.151 6.918 1.00 97.38 104 ILE A CA 1
ATOM 869 C C . ILE A 1 104 ? -3.672 8.423 7.431 1.00 97.38 104 ILE A C 1
ATOM 871 O O . ILE A 1 104 ? -4.497 8.332 8.337 1.00 97.38 104 ILE A O 1
ATOM 875 N N . GLN A 1 105 ? -3.423 9.580 6.813 1.00 95.69 105 GLN A N 1
ATOM 876 C CA . GLN A 1 105 ? -4.091 10.843 7.170 1.00 95.69 105 GLN A CA 1
ATOM 877 C C . GLN A 1 105 ? -5.616 10.803 6.946 1.00 95.69 105 GLN A C 1
ATOM 879 O O . GLN A 1 105 ? -6.379 11.545 7.563 1.00 95.69 105 GLN A O 1
ATOM 884 N N . LEU A 1 106 ? -6.100 9.902 6.084 1.00 96.00 106 LEU A N 1
ATOM 885 C CA . LEU A 1 106 ? -7.531 9.638 5.899 1.00 96.00 106 LEU A CA 1
ATOM 886 C C . LEU A 1 106 ? -8.083 8.544 6.827 1.00 96.00 106 LEU A C 1
ATOM 888 O O . LEU A 1 106 ? -9.276 8.236 6.765 1.00 96.00 106 LEU A O 1
ATOM 892 N N . GLY A 1 107 ? -7.252 7.947 7.684 1.00 96.12 107 GLY A N 1
ATOM 893 C CA . GLY A 1 107 ? -7.628 6.806 8.517 1.00 96.12 107 GLY A CA 1
ATOM 894 C C . GLY A 1 107 ? -7.726 5.485 7.747 1.00 96.12 107 GLY A C 1
ATOM 895 O O . GLY A 1 107 ? -8.331 4.533 8.244 1.00 96.12 107 GLY A O 1
ATOM 896 N N . VAL A 1 108 ? -7.174 5.421 6.532 1.00 96.75 108 VAL A N 1
ATOM 897 C CA . VAL A 1 108 ? -7.258 4.271 5.628 1.00 96.75 108 VAL A CA 1
ATOM 898 C C . VAL A 1 108 ? -5.924 3.535 5.606 1.00 96.75 108 VAL A C 1
ATOM 900 O O . VAL A 1 108 ? -4.860 4.122 5.459 1.00 96.75 108 VAL A O 1
ATOM 903 N N . LEU A 1 109 ? -5.982 2.212 5.728 1.00 97.50 109 LEU A N 1
ATOM 904 C CA . LEU A 1 109 ? -4.813 1.348 5.608 1.00 97.50 109 LEU A CA 1
ATOM 905 C C . LEU A 1 109 ? -4.837 0.639 4.259 1.00 97.50 109 LEU A C 1
ATOM 907 O O . LEU A 1 109 ? -5.896 0.218 3.795 1.00 97.50 109 LEU A O 1
ATOM 911 N N . CYS A 1 110 ? -3.668 0.415 3.673 1.00 97.50 110 CYS A N 1
ATOM 912 C CA . CYS A 1 110 ? -3.522 -0.453 2.515 1.00 97.50 110 CYS A CA 1
ATOM 913 C C . CYS A 1 110 ? -2.471 -1.535 2.773 1.00 97.50 110 CYS A C 1
ATOM 915 O O . CYS A 1 110 ? -1.746 -1.531 3.771 1.00 97.50 110 CYS A O 1
ATOM 917 N N . ARG A 1 111 ? -2.423 -2.516 1.880 1.00 97.56 111 ARG A N 1
ATOM 918 C CA . ARG A 1 111 ? -1.327 -3.479 1.789 1.00 97.56 111 ARG A CA 1
ATOM 919 C C . ARG A 1 111 ? -1.047 -3.793 0.334 1.00 97.56 111 ARG A C 1
ATOM 921 O O . ARG A 1 111 ? -1.852 -3.502 -0.547 1.00 97.56 111 ARG A O 1
ATOM 928 N N . GLY A 1 112 ? 0.092 -4.418 0.073 1.00 98.19 112 GLY A N 1
ATOM 929 C CA . GLY A 1 112 ? 0.443 -4.732 -1.299 1.00 98.19 112 GLY A CA 1
ATOM 930 C C . GLY A 1 112 ? 1.626 -5.660 -1.474 1.00 98.19 112 GLY A C 1
ATOM 931 O O . GLY A 1 112 ? 2.239 -6.144 -0.518 1.00 98.19 112 GLY A O 1
ATOM 932 N N . GLY A 1 113 ? 1.945 -5.896 -2.740 1.00 98.50 113 GLY A N 1
ATOM 933 C CA . GLY A 1 113 ? 3.040 -6.744 -3.178 1.00 98.50 113 GLY A CA 1
ATOM 934 C C . GLY A 1 113 ? 3.718 -6.194 -4.427 1.00 98.50 113 GLY A C 1
ATOM 935 O O . GLY A 1 113 ? 3.044 -5.875 -5.404 1.00 98.50 113 GLY A O 1
ATOM 936 N N . ILE A 1 114 ? 5.051 -6.130 -4.422 1.00 98.69 114 ILE A N 1
ATOM 937 C CA . ILE A 1 114 ? 5.877 -5.729 -5.566 1.00 98.69 114 ILE A CA 1
ATOM 938 C C . ILE A 1 114 ? 6.666 -6.934 -6.063 1.00 98.69 114 ILE A C 1
ATOM 940 O O . ILE A 1 114 ? 7.444 -7.526 -5.317 1.00 98.69 114 ILE A O 1
ATOM 944 N N . ALA A 1 115 ? 6.502 -7.278 -7.335 1.00 98.56 115 ALA A N 1
ATOM 945 C CA . ALA A 1 115 ? 7.188 -8.393 -7.974 1.00 98.56 115 ALA A CA 1
ATOM 946 C C . ALA A 1 115 ? 7.744 -7.998 -9.343 1.00 98.56 115 ALA A C 1
ATOM 948 O O . ALA A 1 115 ? 7.261 -7.069 -9.984 1.00 98.56 115 ALA A O 1
ATOM 949 N N . ILE A 1 116 ? 8.747 -8.733 -9.816 1.00 98.06 116 ILE A N 1
ATOM 950 C CA . ILE A 1 116 ? 9.298 -8.599 -11.166 1.00 98.06 116 ILE A CA 1
ATOM 951 C C . ILE A 1 116 ? 9.048 -9.884 -11.958 1.00 98.06 116 ILE A C 1
ATOM 953 O O . ILE A 1 116 ? 9.129 -10.983 -11.409 1.00 98.06 116 ILE A O 1
ATOM 957 N N . GLY A 1 117 ? 8.716 -9.750 -13.240 1.00 97.56 117 GLY A N 1
ATOM 958 C CA . GLY A 1 117 ? 8.584 -10.883 -14.148 1.00 97.56 117 GLY A CA 1
ATOM 959 C C . GLY A 1 117 ? 7.749 -10.579 -15.390 1.00 97.56 117 GLY A C 1
ATOM 960 O O . GLY A 1 117 ? 7.358 -9.440 -15.664 1.00 97.56 117 GLY A O 1
ATOM 961 N N . LYS A 1 118 ? 7.378 -11.643 -16.104 1.00 97.94 118 LYS A N 1
ATOM 962 C CA . LYS A 1 118 ? 6.479 -11.585 -17.262 1.00 97.94 118 LYS A CA 1
ATOM 963 C C . LYS A 1 118 ? 5.107 -11.004 -16.909 1.00 97.94 118 LYS A C 1
ATOM 965 O O . LYS A 1 118 ? 4.382 -11.539 -16.066 1.00 97.94 118 LYS A O 1
ATOM 970 N N . CYS A 1 119 ? 4.722 -9.949 -17.622 1.00 97.62 119 CYS A N 1
ATOM 971 C CA . CYS A 1 119 ? 3.425 -9.295 -17.502 1.00 97.62 119 CYS A CA 1
ATOM 972 C C . CYS A 1 119 ? 2.968 -8.711 -18.846 1.00 97.62 119 CYS A C 1
ATOM 974 O O . CYS A 1 119 ? 3.734 -8.070 -19.573 1.00 97.62 119 CYS A O 1
ATOM 976 N N . VAL A 1 120 ? 1.690 -8.914 -19.159 1.00 96.56 120 VAL A N 1
ATOM 977 C CA . VAL A 1 120 ? 0.960 -8.163 -20.177 1.00 96.56 120 VAL A CA 1
ATOM 978 C C . VAL A 1 120 ? 0.116 -7.134 -19.440 1.00 96.56 120 VAL A C 1
ATOM 980 O O . VAL A 1 120 ? -0.799 -7.502 -18.718 1.00 96.56 120 VAL A O 1
ATOM 983 N N . HIS A 1 121 ? 0.409 -5.847 -19.631 1.00 95.19 121 HIS A N 1
ATOM 984 C CA . HIS A 1 121 ? -0.399 -4.749 -19.094 1.00 95.19 121 HIS A CA 1
ATOM 985 C C . HIS A 1 121 ? -0.753 -3.794 -20.241 1.00 95.19 121 HIS A C 1
ATOM 987 O O . HIS A 1 121 ? 0.110 -3.177 -20.884 1.00 95.19 121 HIS A O 1
ATOM 993 N N . THR A 1 122 ? -2.038 -3.717 -20.555 1.00 91.94 122 THR A N 1
ATOM 994 C CA . THR A 1 122 ? -2.643 -2.902 -21.619 1.00 91.94 122 THR A CA 1
ATOM 995 C C . THR A 1 122 ? -3.741 -2.021 -21.031 1.00 91.94 122 THR A C 1
ATOM 997 O O . THR A 1 122 ? -3.916 -2.028 -19.824 1.00 91.94 122 THR A O 1
ATOM 1000 N N . ARG A 1 123 ? -4.454 -1.248 -21.858 1.00 86.94 123 ARG A N 1
ATOM 1001 C CA . ARG A 1 123 ? -5.580 -0.440 -21.371 1.00 86.94 123 ARG A CA 1
ATOM 1002 C C . ARG A 1 123 ? -6.692 -1.310 -20.771 1.00 86.94 123 ARG A C 1
ATOM 1004 O O . ARG A 1 123 ? -7.279 -0.921 -19.777 1.00 86.94 123 ARG A O 1
ATOM 1011 N N . ASP A 1 124 ? -6.937 -2.479 -21.363 1.00 89.88 124 ASP A N 1
ATOM 1012 C CA . ASP A 1 124 ? -8.143 -3.269 -21.075 1.00 89.88 124 ASP A CA 1
ATOM 1013 C C . ASP A 1 124 ? -7.839 -4.585 -20.344 1.00 89.88 124 ASP A C 1
ATOM 1015 O O . ASP A 1 124 ? -8.745 -5.336 -19.999 1.00 89.88 124 ASP A O 1
ATOM 1019 N N . LYS A 1 125 ? -6.554 -4.936 -20.200 1.00 92.06 125 LYS A N 1
ATOM 1020 C CA . LYS A 1 125 ? -6.120 -6.246 -19.694 1.00 92.06 125 LYS A CA 1
ATOM 1021 C C . LYS A 1 125 ? -4.811 -6.139 -18.939 1.00 92.06 125 LYS A C 1
ATOM 1023 O O . LYS A 1 125 ? -3.852 -5.557 -19.464 1.00 92.06 125 LYS A O 1
ATOM 1028 N N . VAL A 1 126 ? -4.751 -6.813 -17.795 1.00 96.19 126 VAL A N 1
ATOM 1029 C CA . VAL A 1 126 ? -3.538 -7.035 -17.014 1.00 96.19 126 VAL A CA 1
ATOM 1030 C C . VAL A 1 126 ? -3.482 -8.487 -16.543 1.00 96.19 126 VAL A C 1
ATOM 1032 O O . VAL A 1 126 ? -4.413 -8.973 -15.913 1.00 96.19 126 VAL A O 1
ATOM 1035 N N . PHE A 1 127 ? -2.427 -9.213 -16.914 1.00 97.06 127 PHE A N 1
ATOM 1036 C CA . PHE A 1 127 ? -2.228 -10.604 -16.500 1.00 97.06 127 PHE A CA 1
ATOM 1037 C C . PHE A 1 127 ? -0.770 -11.039 -16.665 1.00 97.06 127 PHE A C 1
ATOM 1039 O O . PHE A 1 127 ? -0.010 -10.488 -17.467 1.00 97.06 127 PHE A O 1
ATOM 1046 N N . GLY A 1 128 ? -0.380 -12.071 -15.921 1.00 97.44 128 GLY A N 1
ATOM 1047 C CA . GLY A 1 128 ? 0.908 -12.738 -16.072 1.00 97.44 128 GLY A CA 1
ATOM 1048 C C . GLY A 1 128 ? 1.485 -13.245 -14.754 1.00 97.44 128 GLY A C 1
ATOM 1049 O O . GLY A 1 128 ? 0.985 -12.890 -13.687 1.00 97.44 128 GLY A O 1
ATOM 1050 N N . PRO A 1 129 ? 2.563 -14.046 -14.809 1.00 97.88 129 PRO A N 1
ATOM 1051 C CA . PRO A 1 129 ? 3.219 -14.572 -13.614 1.00 97.88 129 PRO A CA 1
ATOM 1052 C C . PRO A 1 129 ? 3.614 -13.500 -12.590 1.00 97.88 129 PRO A C 1
ATOM 1054 O O . PRO A 1 129 ? 3.444 -13.721 -11.394 1.00 97.88 129 PRO A O 1
ATOM 1057 N N . ALA A 1 130 ? 4.078 -12.326 -13.036 1.00 98.25 130 ALA A N 1
ATOM 1058 C CA . ALA A 1 130 ? 4.421 -11.233 -12.123 1.00 98.25 130 ALA A CA 1
ATOM 1059 C C . ALA A 1 130 ? 3.194 -10.651 -11.404 1.00 98.25 130 ALA A C 1
ATOM 1061 O O . ALA A 1 130 ? 3.288 -10.305 -10.231 1.00 98.25 130 ALA A O 1
ATOM 1062 N N . VAL A 1 131 ? 2.037 -10.598 -12.076 1.00 98.31 131 VAL A N 1
ATOM 1063 C CA . VAL A 1 131 ? 0.767 -10.166 -11.469 1.00 98.31 131 VAL A CA 1
ATOM 1064 C C . VAL A 1 131 ? 0.339 -11.163 -10.395 1.00 98.31 131 VAL A C 1
ATOM 1066 O O . VAL A 1 131 ? 0.077 -10.766 -9.264 1.00 98.31 131 VAL A O 1
ATOM 1069 N N . ASN A 1 132 ? 0.371 -12.463 -10.707 1.00 98.44 132 ASN A N 1
ATOM 1070 C CA . ASN A 1 132 ? 0.060 -13.517 -9.737 1.00 98.44 132 ASN A CA 1
ATOM 1071 C C . ASN A 1 132 ? 0.998 -13.462 -8.527 1.00 98.44 132 ASN A C 1
ATOM 1073 O O . ASN A 1 132 ? 0.569 -13.676 -7.396 1.00 98.44 132 ASN A O 1
ATOM 1077 N N . ARG A 1 133 ? 2.285 -13.181 -8.757 1.00 98.56 133 ARG A N 1
ATOM 1078 C CA . ARG A 1 133 ? 3.268 -13.072 -7.683 1.00 98.56 133 ARG A CA 1
ATOM 1079 C C . ARG A 1 133 ? 3.028 -11.845 -6.805 1.00 98.56 133 ARG A C 1
ATOM 1081 O O . ARG A 1 133 ? 3.066 -11.992 -5.588 1.00 98.56 133 ARG A O 1
ATOM 1088 N N . ALA A 1 134 ? 2.760 -10.681 -7.393 1.00 98.62 134 ALA A N 1
ATOM 1089 C CA . ALA A 1 134 ? 2.417 -9.466 -6.654 1.00 98.62 134 ALA A CA 1
ATOM 1090 C C . ALA A 1 134 ? 1.160 -9.678 -5.792 1.00 98.62 134 ALA A C 1
ATOM 1092 O O . ALA A 1 134 ? 1.188 -9.418 -4.592 1.00 98.62 134 ALA A O 1
ATOM 1093 N N . TYR A 1 135 ? 0.113 -10.276 -6.367 1.00 98.44 135 TYR A N 1
ATOM 1094 C CA . TYR A 1 135 ? -1.100 -10.649 -5.638 1.00 98.44 135 TYR A CA 1
ATOM 1095 C C . TYR A 1 135 ? -0.841 -11.680 -4.527 1.00 98.44 135 TYR A C 1
ATOM 1097 O O . TYR A 1 135 ? -1.380 -11.581 -3.431 1.00 98.44 135 TYR A O 1
ATOM 1105 N N . TYR A 1 136 ? 0.020 -12.675 -4.760 1.00 98.44 136 TYR A N 1
ATOM 1106 C CA . TYR A 1 136 ? 0.406 -13.630 -3.717 1.00 98.44 136 TYR A CA 1
ATOM 1107 C C . TYR A 1 136 ? 1.130 -12.943 -2.550 1.00 98.44 136 TYR A C 1
ATOM 1109 O O . TYR A 1 136 ? 0.907 -13.289 -1.392 1.00 98.44 136 TYR A O 1
ATOM 1117 N N . LEU A 1 137 ? 2.022 -11.992 -2.841 1.00 98.31 137 LEU A N 1
ATOM 1118 C CA . LEU A 1 137 ? 2.723 -11.234 -1.807 1.00 98.31 137 LEU A CA 1
ATOM 1119 C C . LEU A 1 137 ? 1.737 -10.423 -0.967 1.00 98.31 137 LEU A C 1
ATOM 1121 O O . LEU A 1 137 ? 1.797 -10.522 0.254 1.00 98.31 137 LEU A O 1
ATOM 1125 N N . GLU A 1 138 ? 0.806 -9.714 -1.599 1.00 97.75 138 GLU A N 1
ATOM 1126 C CA . GLU A 1 138 ? -0.268 -8.995 -0.908 1.00 97.75 138 GLU A CA 1
ATOM 1127 C C . GLU A 1 138 ? -1.124 -9.949 -0.051 1.00 97.75 138 GLU A C 1
ATOM 1129 O O . GLU A 1 138 ? -1.187 -9.814 1.169 1.00 97.75 138 GLU A O 1
ATOM 1134 N N . SER A 1 139 ? -1.693 -10.990 -0.658 1.00 96.19 139 SER A N 1
ATOM 1135 C CA . SER A 1 139 ? -2.719 -11.818 -0.012 1.00 96.19 139 SER A CA 1
ATOM 1136 C C . SER A 1 139 ? -2.181 -12.832 1.000 1.00 96.19 139 SER A C 1
ATOM 1138 O O . SER A 1 139 ? -2.928 -13.286 1.872 1.00 96.19 139 SER A O 1
ATOM 1140 N N . LYS A 1 140 ? -0.913 -13.252 0.875 1.00 95.81 140 L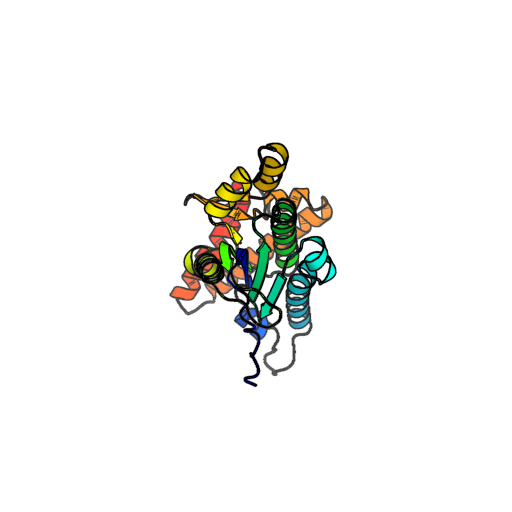YS A N 1
ATOM 1141 C CA . LYS A 1 140 ? -0.319 -14.320 1.706 1.00 95.81 140 LYS A CA 1
ATOM 1142 C C . LYS A 1 140 ? 0.869 -13.878 2.545 1.00 95.81 140 LYS A C 1
ATOM 1144 O O . LYS A 1 140 ? 1.158 -14.542 3.537 1.00 95.81 140 LYS A O 1
ATOM 1149 N N . ILE A 1 141 ? 1.583 -12.819 2.158 1.00 95.69 141 ILE A N 1
ATOM 1150 C CA . ILE A 1 141 ? 2.809 -12.387 2.851 1.00 95.69 141 ILE A CA 1
ATOM 1151 C C . ILE A 1 141 ? 2.618 -11.048 3.574 1.00 95.69 141 ILE A C 1
ATOM 1153 O O . ILE A 1 141 ? 3.159 -10.868 4.669 1.00 95.69 141 ILE A O 1
ATOM 1157 N N . ALA A 1 142 ? 1.843 -10.122 3.010 1.00 94.12 142 ALA A N 1
ATOM 1158 C CA . ALA A 1 142 ? 1.486 -8.855 3.636 1.00 94.12 142 ALA A CA 1
ATOM 1159 C C . ALA A 1 142 ? 0.346 -9.056 4.653 1.00 94.12 142 ALA A C 1
ATOM 1161 O O . ALA A 1 142 ? -0.771 -8.572 4.502 1.00 94.12 142 ALA A O 1
ATOM 1162 N N . SER A 1 143 ? 0.644 -9.790 5.730 1.00 88.31 143 SER A N 1
ATOM 1163 C CA . SER A 1 143 ? -0.277 -10.002 6.860 1.00 88.31 143 SER A CA 1
ATOM 1164 C C . SER A 1 143 ? -0.606 -8.716 7.636 1.00 88.31 143 SER A C 1
ATOM 1166 O O . SER A 1 143 ? -1.497 -8.718 8.477 1.00 88.31 143 SER A O 1
ATOM 1168 N N . PHE A 1 144 ? 0.112 -7.632 7.352 1.00 92.44 144 PHE A N 1
ATOM 1169 C CA . PHE A 1 144 ? 0.079 -6.341 8.033 1.00 92.44 144 PHE A CA 1
ATOM 1170 C C . PHE A 1 144 ? -0.127 -5.223 6.995 1.00 92.44 144 PHE A C 1
ATOM 1172 O O . PHE A 1 144 ? 0.082 -5.492 5.806 1.00 92.44 144 PHE A O 1
ATOM 1179 N N . PRO A 1 145 ? -0.530 -4.001 7.395 1.00 95.75 145 PRO A N 1
ATOM 1180 C CA . PRO A 1 145 ? -0.744 -2.884 6.476 1.00 95.75 145 PRO A CA 1
ATOM 1181 C C . PRO A 1 145 ? 0.599 -2.373 5.951 1.00 95.75 145 PRO A C 1
ATOM 1183 O O . PRO A 1 145 ? 1.214 -1.494 6.539 1.00 95.75 145 PRO A O 1
ATOM 1186 N N . ARG A 1 146 ? 1.124 -3.027 4.917 1.00 96.69 146 ARG A N 1
ATOM 1187 C CA . ARG A 1 146 ? 2.417 -2.706 4.310 1.00 96.69 146 ARG A CA 1
ATOM 1188 C C . ARG A 1 146 ? 2.497 -3.243 2.893 1.00 96.69 146 ARG A C 1
ATOM 1190 O O . ARG A 1 146 ? 1.907 -4.283 2.574 1.00 96.69 146 ARG A O 1
ATOM 1197 N N . ILE A 1 147 ? 3.317 -2.605 2.072 1.00 98.38 147 ILE A N 1
ATOM 1198 C CA . ILE A 1 147 ? 3.592 -3.052 0.706 1.00 98.38 147 ILE A CA 1
ATOM 1199 C C . ILE A 1 147 ? 4.888 -3.869 0.672 1.00 98.38 147 ILE A C 1
ATOM 1201 O O . ILE A 1 147 ? 5.991 -3.332 0.754 1.00 98.38 147 ILE A O 1
ATOM 1205 N N . VAL A 1 148 ? 4.764 -5.197 0.559 1.00 98.19 148 VAL A N 1
ATOM 1206 C CA . VAL A 1 148 ? 5.900 -6.135 0.586 1.00 98.19 148 VAL A CA 1
ATOM 1207 C C . VAL A 1 148 ? 6.615 -6.174 -0.761 1.00 98.19 148 VAL A C 1
ATOM 1209 O O . VAL A 1 148 ? 5.995 -6.322 -1.810 1.00 98.19 148 VAL A O 1
ATOM 1212 N N . ILE A 1 149 ? 7.942 -6.147 -0.738 1.00 98.06 149 ILE A N 1
ATOM 1213 C CA . ILE A 1 149 ? 8.791 -6.149 -1.927 1.00 98.06 149 ILE A CA 1
ATOM 1214 C C . ILE A 1 149 ? 9.460 -7.517 -2.072 1.00 98.06 149 ILE A C 1
ATOM 1216 O O . ILE A 1 149 ? 10.130 -8.000 -1.153 1.00 98.06 149 ILE A O 1
ATOM 1220 N N . ASP A 1 150 ? 9.307 -8.157 -3.234 1.00 97.06 150 ASP A N 1
ATOM 1221 C CA . ASP A 1 150 ? 10.044 -9.383 -3.524 1.00 97.06 150 ASP A CA 1
ATOM 1222 C C . ASP A 1 150 ? 11.551 -9.104 -3.573 1.00 97.06 150 ASP A C 1
ATOM 1224 O O . ASP A 1 150 ? 12.005 -8.127 -4.171 1.00 97.06 150 ASP A O 1
ATOM 1228 N N . LYS A 1 151 ? 12.353 -10.007 -3.005 1.00 93.19 151 LYS A N 1
ATOM 1229 C CA . LYS A 1 151 ? 13.818 -9.884 -2.984 1.00 93.19 151 LYS A CA 1
ATOM 1230 C C . LYS A 1 151 ? 14.408 -9.748 -4.392 1.00 93.19 151 LYS A C 1
ATOM 1232 O O . LYS A 1 151 ? 15.420 -9.075 -4.573 1.00 93.19 151 LYS A O 1
ATOM 1237 N N . GLU A 1 152 ? 13.756 -10.350 -5.389 1.00 94.56 152 GLU A N 1
ATOM 1238 C CA . GLU A 1 152 ? 14.210 -10.294 -6.778 1.00 94.56 152 GLU A CA 1
ATOM 1239 C C . GLU A 1 152 ? 14.115 -8.886 -7.370 1.00 94.56 152 GLU A C 1
ATOM 1241 O O . GLU A 1 152 ? 14.917 -8.539 -8.231 1.00 94.56 152 GLU A O 1
ATOM 1246 N N . VAL A 1 153 ? 13.220 -8.032 -6.862 1.00 94.81 153 VAL A N 1
ATOM 1247 C CA . VAL A 1 153 ? 13.146 -6.620 -7.264 1.00 94.81 153 VAL A CA 1
ATOM 1248 C C . VAL A 1 153 ? 14.445 -5.904 -6.882 1.00 94.81 153 VAL A C 1
ATOM 1250 O O . VAL A 1 153 ? 15.053 -5.253 -7.730 1.00 94.81 153 VAL A O 1
ATOM 1253 N N . PHE A 1 154 ? 14.939 -6.089 -5.652 1.00 88.19 154 PHE A N 1
ATOM 1254 C CA . PHE A 1 154 ? 16.211 -5.501 -5.208 1.00 88.19 154 PHE A CA 1
ATOM 1255 C C . PHE A 1 154 ? 17.413 -6.064 -5.949 1.00 88.19 154 PHE A C 1
ATOM 1257 O O . PHE A 1 154 ? 18.293 -5.301 -6.350 1.00 88.19 154 PHE A O 1
ATOM 1264 N N . ASN A 1 155 ? 17.457 -7.386 -6.132 1.00 90.12 155 ASN A N 1
ATOM 1265 C CA . ASN A 1 155 ? 18.527 -8.033 -6.888 1.00 90.12 155 ASN A CA 1
ATOM 1266 C C . ASN A 1 155 ? 18.609 -7.448 -8.298 1.00 90.12 155 ASN A C 1
ATOM 1268 O O . ASN A 1 155 ? 19.695 -7.110 -8.771 1.00 90.12 155 ASN A O 1
ATOM 1272 N N . TYR A 1 156 ? 17.451 -7.270 -8.934 1.00 91.38 156 TYR A N 1
ATOM 1273 C CA . TYR A 1 156 ? 17.373 -6.716 -10.269 1.00 91.38 156 TYR A CA 1
ATOM 1274 C C . TYR A 1 156 ? 17.818 -5.254 -10.305 1.00 91.38 156 TYR A C 1
ATOM 1276 O O . TYR A 1 156 ? 18.720 -4.923 -11.071 1.00 91.38 156 TYR A O 1
ATOM 1284 N N . VAL A 1 157 ? 17.297 -4.389 -9.430 1.00 87.88 157 VAL A N 1
ATOM 1285 C CA . VAL A 1 157 ? 17.724 -2.979 -9.362 1.00 87.88 157 VAL A CA 1
ATOM 1286 C C . VAL A 1 157 ? 19.228 -2.850 -9.137 1.00 87.88 157 VAL A C 1
ATOM 1288 O O . VAL A 1 157 ? 19.895 -2.080 -9.825 1.00 87.88 157 VAL A O 1
ATOM 1291 N N . LYS A 1 158 ? 19.778 -3.642 -8.212 1.00 86.88 158 LYS A N 1
ATOM 1292 C CA . LYS A 1 158 ? 21.218 -3.681 -7.943 1.00 86.88 158 LYS A CA 1
ATOM 1293 C C . LYS A 1 158 ? 22.017 -4.141 -9.167 1.00 86.88 158 LYS A C 1
ATOM 1295 O O . LYS A 1 158 ? 23.145 -3.702 -9.353 1.00 86.88 158 LYS A O 1
ATOM 1300 N N . SER A 1 159 ? 21.454 -5.013 -10.004 1.00 87.94 159 SER A N 1
ATOM 1301 C CA . SER A 1 159 ? 22.091 -5.445 -11.253 1.00 87.94 159 SER A CA 1
ATOM 1302 C C . SER A 1 159 ? 22.038 -4.385 -12.362 1.00 87.94 159 SER A C 1
ATOM 1304 O O . SER A 1 159 ? 22.969 -4.301 -13.160 1.00 87.94 159 SER A O 1
ATOM 1306 N N . LEU A 1 160 ? 20.995 -3.545 -12.390 1.00 84.06 160 LEU A N 1
ATOM 1307 C CA . LEU A 1 160 ? 20.832 -2.478 -13.386 1.00 84.06 160 LEU A CA 1
ATOM 1308 C C . LEU A 1 160 ? 21.815 -1.323 -13.198 1.00 84.06 160 LEU A C 1
ATOM 1310 O O . LEU A 1 160 ? 22.058 -0.564 -14.136 1.00 84.06 160 LEU A O 1
ATOM 1314 N N . THR A 1 161 ? 22.332 -1.130 -11.985 1.00 76.25 161 THR A N 1
ATOM 1315 C CA . THR A 1 161 ? 23.116 0.056 -11.665 1.00 76.25 161 THR A CA 1
ATOM 1316 C C . THR A 1 161 ? 24.253 -0.223 -10.691 1.00 76.25 161 THR A C 1
ATOM 1318 O O . THR A 1 161 ? 24.068 -0.833 -9.645 1.00 76.25 161 THR A O 1
ATOM 1321 N N . ARG A 1 162 ? 25.448 0.287 -11.015 1.00 75.06 162 ARG A N 1
ATOM 1322 C CA . ARG A 1 162 ? 26.587 0.357 -10.078 1.00 75.06 162 ARG A CA 1
ATOM 1323 C C . ARG A 1 162 ? 26.582 1.629 -9.227 1.00 75.06 162 ARG A C 1
ATOM 1325 O O . ARG A 1 162 ? 27.419 1.772 -8.347 1.00 75.06 162 ARG A O 1
ATOM 1332 N N . ASP A 1 163 ? 25.655 2.539 -9.514 1.00 77.94 163 ASP A N 1
ATOM 1333 C CA . ASP A 1 163 ? 25.408 3.759 -8.750 1.00 77.94 163 ASP A CA 1
ATOM 1334 C C . ASP A 1 163 ? 24.946 3.411 -7.332 1.00 77.94 163 ASP A C 1
ATOM 1336 O O . ASP A 1 163 ? 23.808 2.982 -7.111 1.00 77.94 163 ASP A O 1
ATOM 1340 N N . SER A 1 164 ? 25.869 3.557 -6.387 1.00 76.69 164 SER A N 1
ATOM 1341 C CA . SER A 1 164 ? 25.628 3.290 -4.977 1.00 76.69 164 SER A CA 1
ATOM 1342 C C . SER A 1 164 ? 24.666 4.291 -4.349 1.00 76.69 164 SER A C 1
ATOM 1344 O O . SER A 1 164 ? 23.973 3.905 -3.413 1.00 76.69 164 SER A O 1
ATOM 1346 N N . TYR A 1 165 ? 24.602 5.529 -4.853 1.00 81.31 165 TYR A N 1
ATOM 1347 C CA . TYR A 1 165 ? 23.747 6.577 -4.294 1.00 81.31 165 TYR A CA 1
ATOM 1348 C C . TYR A 1 165 ? 22.282 6.282 -4.588 1.00 81.31 165 TYR A C 1
ATOM 1350 O O . TYR A 1 165 ? 21.512 6.113 -3.654 1.00 81.31 165 TYR A O 1
ATOM 1358 N N . PHE A 1 166 ? 21.932 6.019 -5.851 1.00 83.50 166 PHE A N 1
ATOM 1359 C CA . PHE A 1 166 ? 20.566 5.627 -6.219 1.00 83.50 166 PHE A CA 1
ATOM 1360 C C . PHE A 1 166 ? 20.048 4.425 -5.413 1.00 83.50 166 PHE A C 1
ATOM 1362 O O . PHE A 1 166 ? 18.899 4.378 -4.978 1.00 83.50 166 PHE A O 1
ATOM 1369 N N . PHE A 1 167 ? 20.901 3.416 -5.217 1.00 82.31 167 PHE A N 1
ATOM 1370 C CA . PHE A 1 167 ? 20.528 2.246 -4.427 1.00 82.31 167 PHE A CA 1
ATOM 1371 C C . PHE A 1 167 ? 20.439 2.555 -2.925 1.00 82.31 167 PHE A C 1
ATOM 1373 O O . PHE A 1 167 ? 19.678 1.897 -2.219 1.00 82.31 167 PHE A O 1
ATOM 1380 N N . SER A 1 168 ? 21.212 3.526 -2.436 1.00 85.00 168 SER A N 1
ATOM 1381 C CA . SER A 1 168 ? 21.118 4.036 -1.067 1.00 85.00 168 SER A CA 1
ATOM 1382 C C . SER A 1 168 ? 19.806 4.782 -0.842 1.00 85.00 168 SER A C 1
ATOM 1384 O O . SER A 1 168 ? 19.145 4.521 0.156 1.00 85.00 168 SER A O 1
ATOM 1386 N N . ASP A 1 169 ? 19.386 5.622 -1.788 1.00 86.56 169 ASP A N 1
ATOM 1387 C CA . ASP A 1 169 ? 18.137 6.383 -1.687 1.00 86.56 169 ASP A CA 1
ATOM 1388 C C . ASP A 1 169 ? 16.929 5.441 -1.624 1.00 86.56 169 ASP A C 1
ATOM 1390 O O . ASP A 1 169 ? 16.103 5.527 -0.720 1.00 86.56 169 ASP A O 1
ATOM 1394 N N . LEU A 1 170 ? 16.886 4.439 -2.512 1.00 87.12 170 LEU A N 1
ATOM 1395 C CA . LEU A 1 170 ? 15.859 3.393 -2.468 1.00 87.12 170 LEU A CA 1
ATOM 1396 C C . LEU A 1 170 ? 15.857 2.620 -1.149 1.00 87.12 170 LEU A C 1
ATOM 1398 O O . LEU A 1 170 ? 14.802 2.224 -0.666 1.00 87.12 170 LEU A O 1
ATOM 1402 N N . LYS A 1 171 ? 17.038 2.360 -0.583 1.00 87.44 171 LYS A N 1
ATOM 1403 C CA . LYS A 1 171 ? 17.157 1.687 0.712 1.00 87.44 171 LYS A CA 1
ATOM 1404 C C . LYS A 1 171 ? 16.644 2.544 1.863 1.00 87.44 171 LYS A C 1
ATOM 1406 O O . LYS A 1 171 ? 16.177 1.962 2.833 1.00 87.44 171 LYS A O 1
ATOM 1411 N N . GLY A 1 172 ? 16.724 3.870 1.761 1.00 90.38 172 GLY A N 1
ATOM 1412 C CA . GLY A 1 172 ? 16.177 4.787 2.761 1.00 90.38 172 GLY A CA 1
ATOM 1413 C C . GLY A 1 172 ? 14.659 4.667 2.918 1.00 90.38 172 GLY A C 1
ATOM 1414 O O . GLY A 1 172 ? 14.148 4.877 4.007 1.00 90.38 172 GLY A O 1
ATOM 1415 N N . MET A 1 173 ? 13.954 4.248 1.862 1.00 93.62 173 MET A N 1
ATOM 1416 C CA . MET A 1 173 ? 12.494 4.066 1.847 1.00 93.62 173 MET A CA 1
ATOM 1417 C C . MET A 1 173 ? 12.055 2.634 2.183 1.00 93.62 173 MET A C 1
ATOM 1419 O O . MET A 1 173 ? 10.885 2.293 2.030 1.00 93.62 173 MET A O 1
ATOM 1423 N N . VAL A 1 174 ? 12.985 1.743 2.539 1.00 94.50 174 VAL A N 1
ATOM 1424 C CA . VAL A 1 174 ? 12.710 0.308 2.658 1.00 94.50 174 VAL A CA 1
ATOM 1425 C C . VAL A 1 174 ? 13.155 -0.204 4.012 1.00 94.50 174 VAL A C 1
ATOM 1427 O O . VAL A 1 174 ? 14.335 -0.147 4.358 1.00 94.50 174 VAL A O 1
ATOM 1430 N N . LYS A 1 175 ? 12.237 -0.873 4.707 1.00 93.44 175 LYS A N 1
ATOM 1431 C CA . LYS A 1 175 ? 12.533 -1.592 5.943 1.00 93.44 175 LYS A CA 1
ATOM 1432 C C . LYS A 1 175 ? 12.468 -3.098 5.737 1.00 93.44 175 LYS A C 1
ATOM 1434 O O . LYS A 1 175 ? 11.819 -3.622 4.829 1.00 93.44 175 LYS A O 1
ATOM 1439 N N . LYS A 1 176 ? 13.209 -3.817 6.577 1.00 92.62 176 LYS A N 1
ATOM 1440 C CA . LYS A 1 176 ? 13.244 -5.276 6.618 1.00 92.62 176 LYS A CA 1
ATOM 1441 C C . LYS A 1 176 ? 12.653 -5.747 7.940 1.00 92.62 176 LYS A C 1
ATOM 1443 O O . LYS A 1 176 ? 13.109 -5.319 8.993 1.00 92.62 176 LYS A O 1
ATOM 1448 N N . ASP A 1 177 ? 11.665 -6.632 7.881 1.00 89.88 177 ASP A N 1
ATOM 1449 C CA . ASP A 1 177 ? 11.030 -7.179 9.080 1.00 89.88 177 ASP A CA 1
ATOM 1450 C C . ASP A 1 177 ? 11.820 -8.343 9.709 1.00 89.88 177 ASP A C 1
ATOM 1452 O O . ASP A 1 177 ? 12.794 -8.862 9.146 1.00 89.88 177 ASP A O 1
ATOM 1456 N N . SER A 1 178 ? 11.344 -8.814 10.866 1.00 85.69 178 SER A N 1
ATOM 1457 C CA . SER A 1 178 ? 11.909 -9.955 11.602 1.00 85.69 178 SER A CA 1
ATOM 1458 C C . SER A 1 178 ? 11.895 -11.280 10.824 1.00 85.69 178 SER A C 1
ATOM 1460 O O . SER A 1 178 ? 12.662 -12.192 11.131 1.00 85.69 178 SER A O 1
ATOM 1462 N N . LYS A 1 179 ? 11.072 -11.394 9.774 1.00 87.19 179 LYS A N 1
ATOM 1463 C CA . LYS A 1 179 ? 10.975 -12.555 8.872 1.00 87.19 179 LYS A CA 1
ATOM 1464 C C . LYS A 1 179 ? 11.765 -12.355 7.573 1.00 87.19 179 LYS A C 1
ATOM 1466 O O . LYS A 1 179 ? 11.587 -13.111 6.611 1.00 87.19 179 LYS A O 1
ATOM 1471 N N . ASN A 1 180 ? 12.666 -11.374 7.539 1.00 88.75 180 ASN A N 1
ATOM 1472 C CA . ASN A 1 180 ? 13.494 -11.017 6.392 1.00 88.75 180 ASN A CA 1
ATOM 1473 C C . ASN A 1 180 ? 12.712 -10.591 5.134 1.00 88.75 180 ASN A C 1
ATOM 1475 O O . ASN A 1 180 ? 13.203 -10.773 4.015 1.00 88.75 180 ASN A O 1
ATOM 1479 N N . LYS A 1 181 ? 11.507 -10.039 5.289 1.00 93.56 181 LYS A N 1
ATOM 1480 C CA . LYS A 1 181 ? 10.728 -9.444 4.198 1.00 93.56 181 LYS A CA 1
ATOM 1481 C C . LYS A 1 181 ? 10.993 -7.951 4.129 1.00 93.56 181 LYS A C 1
ATOM 1483 O O . LYS A 1 181 ? 10.978 -7.273 5.150 1.00 93.56 181 LYS A O 1
ATOM 1488 N N . PHE A 1 182 ? 11.230 -7.466 2.918 1.00 95.56 182 PHE A N 1
ATOM 1489 C CA . PHE A 1 182 ? 11.364 -6.042 2.647 1.00 95.56 182 PHE A CA 1
ATOM 1490 C C . PHE A 1 182 ? 9.987 -5.437 2.392 1.00 95.56 182 PHE A C 1
ATOM 1492 O O . PHE A 1 182 ? 9.137 -6.101 1.796 1.00 95.56 182 PHE A O 1
ATOM 1499 N N . TYR A 1 183 ? 9.769 -4.204 2.827 1.00 97.06 183 TYR A N 1
ATOM 1500 C CA . TYR A 1 183 ? 8.553 -3.441 2.565 1.00 97.06 183 TYR A CA 1
ATOM 1501 C C . TYR A 1 183 ? 8.862 -1.941 2.514 1.00 97.06 183 TYR A C 1
ATOM 1503 O O . TYR A 1 183 ? 9.933 -1.532 2.969 1.00 97.06 183 TYR A O 1
ATOM 1511 N N . ILE A 1 184 ? 7.960 -1.153 1.928 1.00 97.31 184 ILE A N 1
ATOM 1512 C CA . ILE A 1 184 ? 8.055 0.314 1.925 1.00 97.31 184 ILE A CA 1
ATOM 1513 C C . ILE A 1 184 ? 7.869 0.817 3.361 1.00 97.31 184 ILE A C 1
ATOM 1515 O O . ILE A 1 184 ? 6.892 0.471 4.019 1.00 97.31 184 ILE A O 1
ATOM 1519 N N . ASP A 1 185 ? 8.848 1.555 3.876 1.00 96.19 185 ASP A N 1
ATOM 1520 C CA . ASP A 1 185 ? 8.810 2.100 5.231 1.00 96.19 185 ASP A CA 1
ATOM 1521 C C . ASP A 1 185 ? 8.112 3.457 5.226 1.00 96.19 185 ASP A C 1
ATOM 1523 O O . ASP A 1 185 ? 8.696 4.449 4.802 1.00 96.19 185 ASP A O 1
ATOM 1527 N N . TYR A 1 186 ? 6.871 3.492 5.702 1.00 95.44 186 TYR A N 1
ATOM 1528 C CA . TYR A 1 186 ? 6.080 4.715 5.818 1.00 95.44 186 TYR A CA 1
ATOM 1529 C C . TYR A 1 186 ? 6.090 5.316 7.227 1.00 95.44 186 TYR A C 1
ATOM 1531 O O . TYR A 1 186 ? 5.322 6.223 7.504 1.00 95.44 186 TYR A O 1
ATOM 1539 N N . PHE A 1 187 ? 6.946 4.842 8.134 1.00 94.12 187 PHE A N 1
ATOM 1540 C CA . PHE A 1 187 ? 6.974 5.350 9.503 1.00 94.12 187 PHE A CA 1
ATOM 1541 C C . PHE A 1 187 ? 8.027 6.450 9.675 1.00 94.12 187 PHE A C 1
ATOM 1543 O O . PHE A 1 187 ? 7.691 7.623 9.799 1.00 94.12 187 PHE A O 1
ATOM 1550 N N . VAL A 1 188 ? 9.317 6.094 9.665 1.00 91.00 188 VAL A N 1
ATOM 1551 C CA . VAL A 1 188 ? 10.408 7.071 9.840 1.00 91.00 188 VAL A CA 1
ATOM 1552 C C . VAL A 1 188 ? 10.569 7.966 8.608 1.00 91.00 188 VAL A C 1
ATOM 1554 O O . VAL A 1 188 ? 10.677 9.181 8.791 1.00 91.00 188 VAL A O 1
ATOM 1557 N N . PRO A 1 189 ? 10.544 7.437 7.365 1.00 92.75 189 PRO A N 1
ATOM 1558 C CA . PRO A 1 189 ? 10.630 8.285 6.180 1.00 92.75 189 PRO A CA 1
ATOM 1559 C C . PRO A 1 189 ? 9.503 9.315 6.095 1.00 92.75 189 PRO A C 1
ATOM 1561 O O . PRO A 1 189 ? 9.766 10.442 5.698 1.00 92.75 189 PRO A O 1
ATOM 1564 N N . ALA A 1 190 ? 8.291 8.994 6.561 1.00 90.62 190 ALA A N 1
ATOM 1565 C CA . ALA A 1 190 ? 7.189 9.956 6.584 1.00 90.62 190 ALA A CA 1
ATOM 1566 C C . ALA A 1 190 ? 7.515 11.228 7.375 1.00 90.62 190 ALA A C 1
ATOM 1568 O O . ALA A 1 190 ? 7.224 12.324 6.912 1.00 90.62 190 ALA A O 1
ATOM 1569 N N . LEU A 1 191 ? 8.203 11.107 8.513 1.00 90.06 191 LEU A N 1
ATOM 1570 C CA . LEU A 1 191 ? 8.611 12.265 9.320 1.00 90.06 191 LEU A CA 1
ATOM 1571 C C . LEU A 1 191 ? 9.708 13.112 8.665 1.00 90.06 191 LEU A C 1
ATOM 1573 O O . LEU A 1 191 ? 9.987 14.215 9.118 1.00 90.06 191 LEU A O 1
ATOM 1577 N N . SER A 1 192 ? 10.377 12.575 7.644 1.00 90.81 192 SER A N 1
ATOM 1578 C CA . SER A 1 192 ? 11.339 13.334 6.838 1.00 90.81 192 SER A CA 1
ATOM 1579 C C . SER A 1 192 ? 10.675 14.025 5.645 1.00 90.81 192 SER A C 1
ATOM 1581 O O . SER A 1 192 ? 11.195 15.028 5.166 1.00 90.81 192 SER A O 1
ATOM 1583 N N . GLU A 1 193 ? 9.552 13.486 5.162 1.00 90.88 193 GLU A N 1
ATOM 1584 C CA . GLU A 1 193 ? 8.768 14.061 4.061 1.00 90.88 193 GLU A CA 1
ATOM 1585 C C . GLU A 1 193 ? 7.832 15.185 4.523 1.00 90.88 193 GLU A C 1
ATOM 1587 O O . GLU A 1 193 ? 7.549 16.108 3.762 1.00 90.88 193 GLU A O 1
ATOM 1592 N N . LEU A 1 194 ? 7.350 15.107 5.762 1.00 91.38 194 LEU A N 1
ATOM 1593 C CA . LEU A 1 194 ? 6.415 16.061 6.348 1.00 91.38 194 LEU A CA 1
ATOM 1594 C C . LEU A 1 194 ? 7.153 17.160 7.119 1.00 91.38 194 LEU A C 1
ATOM 1596 O O . LEU A 1 194 ? 8.229 16.939 7.676 1.00 91.38 194 LEU A O 1
ATOM 1600 N N . ASP A 1 195 ? 6.551 18.349 7.198 1.00 92.50 195 ASP A N 1
ATOM 1601 C CA . ASP A 1 195 ? 7.030 19.370 8.129 1.00 92.50 195 ASP A CA 1
ATOM 1602 C C . ASP A 1 195 ? 6.720 18.984 9.592 1.00 92.50 195 ASP A C 1
ATOM 1604 O O . ASP A 1 195 ? 6.090 17.960 9.872 1.00 92.50 195 ASP A O 1
ATOM 1608 N N . GLU A 1 196 ? 7.206 19.767 10.559 1.00 88.31 196 GLU A N 1
ATOM 1609 C CA . GLU A 1 196 ? 7.027 19.454 11.986 1.00 88.31 196 GLU A CA 1
ATOM 1610 C C . GLU A 1 196 ? 5.545 19.428 12.402 1.00 88.31 196 GLU A C 1
ATOM 1612 O O . GLU A 1 196 ? 5.143 18.597 13.222 1.00 88.31 196 GLU A O 1
ATOM 1617 N N . TYR A 1 197 ? 4.729 20.312 11.822 1.00 89.38 197 TYR A N 1
ATOM 1618 C CA . TYR A 1 197 ? 3.304 20.403 12.115 1.00 89.38 197 TYR A CA 1
ATOM 1619 C C . TYR A 1 197 ? 2.581 19.169 11.570 1.00 89.38 197 TYR A C 1
ATOM 1621 O O . TYR A 1 197 ? 1.931 18.451 12.331 1.00 89.38 197 TYR A O 1
ATOM 1629 N N . ASP A 1 198 ? 2.777 18.854 10.293 1.00 92.19 198 ASP A N 1
ATOM 1630 C CA . ASP A 1 198 ? 2.162 17.710 9.622 1.00 92.19 198 ASP A CA 1
ATOM 1631 C C . ASP A 1 198 ? 2.639 16.371 10.203 1.00 92.19 198 ASP A C 1
ATOM 1633 O O . ASP A 1 198 ? 1.846 15.439 10.346 1.00 92.19 198 ASP A O 1
ATOM 1637 N N . SER A 1 199 ? 3.902 16.284 10.629 1.00 92.69 199 SER A N 1
ATOM 1638 C CA . SER A 1 199 ? 4.449 15.121 11.339 1.00 92.69 199 SER A CA 1
ATOM 1639 C C . SER A 1 199 ? 3.694 14.831 12.638 1.00 92.69 199 SER A C 1
ATOM 1641 O O . SER A 1 199 ? 3.428 13.671 12.961 1.00 92.69 199 SER A O 1
ATOM 1643 N N . HIS A 1 200 ? 3.312 15.869 13.390 1.00 91.75 200 HIS A N 1
ATOM 1644 C CA . HIS A 1 200 ? 2.534 15.700 14.615 1.00 91.75 200 HIS A CA 1
ATOM 1645 C C . HIS A 1 200 ? 1.135 15.133 14.330 1.00 91.75 200 HIS A C 1
ATOM 1647 O O . HIS A 1 200 ? 0.712 14.185 15.000 1.00 91.75 200 HIS A O 1
ATOM 1653 N N . TYR A 1 201 ? 0.436 15.663 13.319 1.00 93.94 201 TYR A N 1
ATOM 1654 C CA . TYR A 1 201 ? -0.874 15.140 12.911 1.00 93.94 201 TYR A CA 1
ATOM 1655 C C . TYR A 1 201 ? -0.779 13.723 12.370 1.00 93.94 201 TYR A C 1
ATOM 1657 O O . TYR A 1 201 ? -1.585 12.882 12.749 1.00 93.94 201 TYR A O 1
ATOM 1665 N N . TYR A 1 202 ? 0.254 13.421 11.589 1.00 95.38 202 TYR A N 1
ATOM 1666 C CA . TYR A 1 202 ? 0.490 12.081 11.072 1.00 95.38 202 TYR A CA 1
ATOM 1667 C C . TYR A 1 202 ? 0.602 11.031 12.189 1.00 95.38 202 TYR A C 1
ATOM 1669 O O . TYR A 1 202 ? -0.036 9.976 12.144 1.00 95.38 202 TYR A O 1
ATOM 1677 N N . LEU A 1 203 ? 1.363 11.335 13.246 1.00 95.06 203 LEU A N 1
ATOM 1678 C CA . LEU A 1 203 ? 1.465 10.464 14.420 1.00 95.06 203 LEU A CA 1
ATOM 1679 C C . LEU A 1 203 ? 0.139 10.374 15.192 1.00 95.06 203 LEU A C 1
ATOM 1681 O O . LEU A 1 203 ? -0.200 9.305 15.707 1.00 95.06 203 LEU A O 1
ATOM 1685 N N . ALA A 1 204 ? -0.629 11.464 15.269 1.00 95.50 204 ALA A N 1
ATOM 1686 C CA . ALA A 1 204 ? -1.958 11.457 15.875 1.00 95.50 204 ALA A CA 1
ATOM 1687 C C . ALA A 1 204 ? -2.956 10.595 15.077 1.00 95.50 204 ALA A C 1
ATOM 1689 O O . ALA A 1 204 ? -3.717 9.831 15.677 1.00 95.50 204 ALA A O 1
ATOM 1690 N N . ASP A 1 205 ? -2.915 10.651 13.746 1.00 96.12 205 ASP A N 1
ATOM 1691 C CA . ASP A 1 205 ? -3.737 9.835 12.852 1.00 96.12 205 ASP A CA 1
ATOM 1692 C C . ASP A 1 205 ? -3.373 8.353 12.978 1.00 96.12 205 ASP A C 1
ATOM 1694 O O . ASP A 1 205 ? -4.261 7.517 13.170 1.00 96.12 205 ASP A O 1
ATOM 1698 N N . MET A 1 206 ? -2.076 8.018 13.004 1.00 96.12 206 MET A N 1
ATOM 1699 C CA . MET A 1 206 ? -1.623 6.652 13.289 1.00 96.12 206 MET A CA 1
ATOM 1700 C C . MET A 1 206 ? -2.134 6.148 14.642 1.00 96.12 206 MET A C 1
ATOM 1702 O O . MET A 1 206 ? -2.669 5.038 14.721 1.00 96.12 206 MET A O 1
ATOM 1706 N N . LYS A 1 207 ? -2.034 6.961 15.702 1.00 95.81 207 LYS A N 1
ATOM 1707 C CA . LYS A 1 207 ? -2.580 6.614 17.023 1.00 95.81 207 LYS A CA 1
ATOM 1708 C C . LYS A 1 207 ? -4.089 6.361 16.956 1.00 95.81 207 LYS A C 1
ATOM 1710 O O . LYS A 1 207 ? -4.557 5.335 17.444 1.00 95.81 207 LYS A O 1
ATOM 1715 N N . SER A 1 208 ? -4.836 7.247 16.298 1.00 96.69 208 SER A N 1
ATOM 1716 C CA . SER A 1 208 ? -6.289 7.133 16.117 1.00 96.69 208 SER A CA 1
ATOM 1717 C C . SER A 1 208 ? -6.681 5.843 15.388 1.00 96.69 208 SER A C 1
ATOM 1719 O O . SER A 1 208 ? -7.615 5.153 15.804 1.00 96.69 208 SER A O 1
ATOM 1721 N N . ILE A 1 209 ? -5.945 5.468 14.335 1.00 96.88 209 ILE A N 1
ATOM 1722 C CA . ILE A 1 209 ? -6.141 4.207 13.603 1.00 96.88 209 ILE A CA 1
ATOM 1723 C C . ILE A 1 209 ? -5.926 3.000 14.521 1.00 96.88 209 ILE A C 1
ATOM 1725 O O . ILE A 1 209 ? -6.747 2.078 14.519 1.00 96.88 209 ILE A O 1
ATOM 1729 N N . ILE A 1 210 ? -4.840 2.997 15.299 1.00 97.31 210 ILE A N 1
ATOM 1730 C CA . ILE A 1 210 ? -4.498 1.907 16.222 1.00 97.31 210 ILE A CA 1
ATOM 1731 C C . ILE A 1 210 ? -5.583 1.750 17.296 1.00 97.31 210 ILE A C 1
ATOM 1733 O O . ILE A 1 210 ? -6.104 0.651 17.493 1.00 97.31 210 ILE A O 1
ATOM 1737 N N . GLU A 1 211 ? -5.980 2.843 17.950 1.00 97.06 211 GLU A N 1
ATOM 1738 C CA . GLU A 1 211 ? -6.981 2.831 19.022 1.00 97.06 211 GLU A CA 1
ATOM 1739 C C . GLU A 1 211 ? -8.357 2.377 18.521 1.00 97.06 211 GLU A C 1
ATOM 1741 O O . GLU A 1 211 ? -8.960 1.467 19.098 1.00 97.06 211 GLU A O 1
ATOM 1746 N N . LYS A 1 212 ? -8.842 2.948 17.409 1.00 95.38 212 LYS A N 1
ATOM 1747 C CA . LYS A 1 212 ? -10.103 2.518 16.779 1.00 95.38 212 LYS A CA 1
ATOM 1748 C C . LYS A 1 212 ? -10.038 1.057 16.349 1.00 95.38 212 LYS A C 1
ATOM 1750 O O . LYS A 1 212 ? -11.021 0.325 16.476 1.00 95.38 212 LYS A O 1
ATOM 1755 N N . GLY A 1 213 ? -8.876 0.624 15.873 1.00 95.56 213 GLY A N 1
ATOM 1756 C CA . GLY A 1 213 ? -8.597 -0.755 15.519 1.00 95.56 213 GLY A CA 1
ATOM 1757 C C . GLY A 1 213 ? -8.763 -1.732 16.679 1.00 95.56 213 GLY A C 1
ATOM 1758 O O . GLY A 1 213 ? -9.470 -2.735 16.542 1.00 95.56 213 GLY A O 1
ATOM 1759 N N . PHE A 1 214 ? -8.180 -1.422 17.839 1.00 97.31 214 PHE A N 1
ATOM 1760 C CA . PHE A 1 214 ? -8.355 -2.223 19.051 1.00 97.31 214 PHE A CA 1
ATOM 1761 C C . PHE A 1 214 ? -9.796 -2.196 19.564 1.00 97.31 214 PHE A C 1
ATOM 1763 O O . PHE A 1 214 ? -10.347 -3.257 19.853 1.00 97.31 214 PHE A O 1
ATOM 1770 N N . GLN A 1 215 ? -10.456 -1.034 19.578 1.00 96.06 215 GLN A N 1
ATOM 1771 C CA . GLN A 1 215 ? -11.875 -0.934 19.952 1.00 96.06 215 GLN A CA 1
ATOM 1772 C C . GLN A 1 215 ? -12.768 -1.803 19.054 1.00 96.06 215 GLN A C 1
ATOM 1774 O O . GLN A 1 215 ? -13.723 -2.432 19.518 1.00 96.06 215 GLN A O 1
ATOM 1779 N N . LYS A 1 216 ? -12.463 -1.861 17.753 1.00 93.88 216 LYS A N 1
ATOM 1780 C CA . LYS A 1 216 ? -13.158 -2.734 16.804 1.00 93.88 216 LYS A CA 1
ATOM 1781 C C . LYS A 1 216 ? -12.882 -4.211 17.088 1.00 93.88 216 LYS A C 1
ATOM 1783 O O . LYS A 1 216 ? -13.813 -5.012 17.057 1.00 93.88 216 LYS A O 1
ATOM 1788 N N . ALA A 1 217 ? -11.638 -4.572 17.401 1.00 94.75 217 ALA A N 1
ATOM 1789 C CA . ALA A 1 217 ? -11.274 -5.937 17.778 1.00 94.75 217 ALA A CA 1
ATOM 1790 C C . ALA A 1 217 ? -11.993 -6.392 19.062 1.00 94.75 217 ALA A C 1
ATOM 1792 O O . ALA A 1 217 ? -12.500 -7.511 19.125 1.00 94.75 217 ALA A O 1
ATOM 1793 N N . GLU A 1 218 ? -12.111 -5.518 20.063 1.00 95.69 218 GLU A N 1
ATOM 1794 C CA . GLU A 1 218 ? -12.819 -5.802 21.317 1.00 95.69 218 GLU A CA 1
ATOM 1795 C C . GLU A 1 218 ? -14.292 -6.150 21.087 1.00 95.69 218 GLU A C 1
ATOM 1797 O O . GLU A 1 218 ? -14.779 -7.142 21.639 1.00 95.69 218 GLU A O 1
ATOM 1802 N N . LYS A 1 219 ? -14.965 -5.370 20.230 1.00 94.81 219 LYS A N 1
ATOM 1803 C CA . LYS A 1 219 ? -16.384 -5.524 19.867 1.00 94.81 219 LYS A CA 1
ATOM 1804 C C . LYS A 1 219 ? -16.650 -6.660 18.871 1.00 94.81 219 LYS A C 1
ATOM 1806 O O . LYS A 1 219 ? -17.805 -7.028 18.671 1.00 94.81 219 LYS A O 1
ATOM 1811 N N . CYS A 1 220 ? -15.614 -7.205 18.234 1.00 93.56 220 CYS A N 1
ATOM 1812 C CA . CYS A 1 220 ? -15.754 -8.265 17.242 1.00 93.56 220 CYS A CA 1
ATOM 1813 C C . CYS A 1 220 ? -16.174 -9.588 17.902 1.00 93.56 220 CYS A C 1
ATOM 1815 O O . CYS A 1 220 ? -15.506 -10.082 18.814 1.00 93.56 220 CYS A O 1
ATOM 1817 N N . SER A 1 221 ? -17.275 -10.172 17.427 1.00 94.06 221 SER A N 1
ATOM 1818 C CA . SER A 1 221 ? -17.797 -11.452 17.918 1.00 94.06 221 SER A CA 1
ATOM 1819 C C . SER A 1 221 ? -17.160 -12.670 17.244 1.00 94.06 221 SER A C 1
ATOM 1821 O O . SER A 1 221 ? -17.131 -13.740 17.849 1.00 94.06 221 SER A O 1
ATOM 1823 N N . AS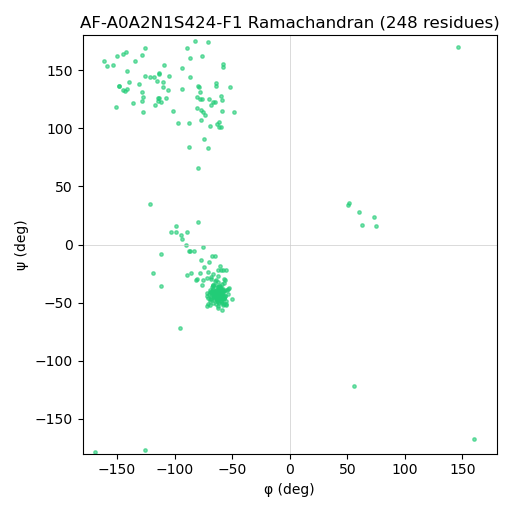P A 1 222 ? -16.638 -12.523 16.022 1.00 95.75 222 ASP A N 1
ATOM 1824 C CA . ASP A 1 222 ? -15.932 -13.587 15.305 1.00 95.75 222 ASP A CA 1
ATOM 1825 C C . ASP A 1 222 ? -14.505 -13.743 15.872 1.00 95.75 222 ASP A C 1
ATOM 1827 O O . ASP A 1 222 ? -13.697 -12.815 15.746 1.00 95.75 222 ASP A O 1
ATOM 1831 N N . PRO A 1 223 ? -14.151 -14.897 16.477 1.00 94.25 223 PRO A N 1
ATOM 1832 C CA . PRO A 1 223 ? -12.842 -15.081 17.100 1.00 94.25 223 PRO A CA 1
ATOM 1833 C C . PRO A 1 223 ? -11.666 -14.986 16.121 1.00 94.25 223 PRO A C 1
ATOM 1835 O O . PRO A 1 223 ? -10.615 -14.456 16.475 1.00 94.25 223 PRO A O 1
ATOM 1838 N N . SER A 1 224 ? -11.831 -15.477 14.889 1.00 93.25 224 SER A N 1
ATOM 1839 C CA . SER A 1 224 ? -10.765 -15.459 13.884 1.00 93.25 224 SER A CA 1
ATOM 1840 C C . SER A 1 224 ? -10.525 -14.043 13.373 1.00 93.25 224 SER A C 1
ATOM 1842 O O . SER A 1 224 ? -9.378 -13.632 13.192 1.00 93.25 224 SER A O 1
ATOM 1844 N N . LEU A 1 225 ? -11.599 -13.287 13.136 1.00 91.38 225 LEU A N 1
ATOM 1845 C CA . LEU A 1 225 ? -11.488 -11.892 12.724 1.00 91.38 225 LEU A CA 1
ATOM 1846 C C . LEU A 1 225 ? -10.927 -11.034 13.861 1.00 91.38 225 LEU A C 1
ATOM 1848 O O . LEU A 1 225 ? -10.062 -10.197 13.617 1.00 91.38 225 LEU A O 1
ATOM 1852 N N . LYS A 1 226 ? -11.368 -11.271 15.101 1.00 94.88 226 LYS A N 1
ATOM 1853 C CA . LYS A 1 226 ? -10.853 -10.601 16.300 1.00 94.88 226 LYS A CA 1
ATOM 1854 C C . LYS A 1 226 ? -9.341 -10.767 16.432 1.00 94.88 226 LYS A C 1
ATOM 1856 O O . LYS A 1 226 ? -8.637 -9.765 16.535 1.00 94.88 226 LYS A O 1
ATOM 1861 N N . GLU A 1 227 ? -8.845 -12.000 16.353 1.00 94.38 227 GLU A N 1
ATOM 1862 C CA . GLU A 1 227 ? -7.407 -12.291 16.384 1.00 94.38 227 GLU A CA 1
ATOM 1863 C C . GLU A 1 227 ? -6.662 -11.567 15.253 1.00 94.38 227 GLU A C 1
ATOM 1865 O O . GLU A 1 227 ? -5.645 -10.914 15.485 1.00 94.38 227 GLU A O 1
ATOM 1870 N N . SER A 1 228 ? -7.202 -11.600 14.029 1.00 92.25 228 SER A N 1
ATOM 1871 C CA . SER A 1 228 ? -6.597 -10.903 12.891 1.00 92.25 228 SER A CA 1
ATOM 1872 C C . SER A 1 228 ? -6.539 -9.383 13.078 1.00 92.25 228 SER A C 1
ATOM 1874 O O . SER A 1 228 ? -5.574 -8.763 12.625 1.00 92.25 228 SER A O 1
ATOM 1876 N N . LEU A 1 229 ? -7.549 -8.770 13.705 1.00 94.12 229 LEU A N 1
ATOM 1877 C CA . LEU A 1 229 ? -7.543 -7.339 14.009 1.00 94.12 229 LEU A CA 1
ATOM 1878 C C . LEU A 1 229 ? -6.491 -7.021 15.075 1.00 94.12 229 LEU A C 1
ATOM 1880 O O . LEU A 1 229 ? -5.682 -6.124 14.849 1.00 94.12 229 LEU A O 1
ATOM 1884 N N . TYR A 1 230 ? -6.429 -7.782 16.174 1.00 95.88 230 TYR A N 1
ATOM 1885 C CA . TYR A 1 230 ? -5.396 -7.583 17.198 1.00 95.88 230 TYR A CA 1
ATOM 1886 C C . TYR A 1 230 ? -3.992 -7.682 16.611 1.00 95.88 230 TYR A C 1
ATOM 1888 O O . TYR A 1 230 ? -3.214 -6.748 16.759 1.00 95.88 230 TYR A O 1
ATOM 1896 N N . GLN A 1 231 ? -3.687 -8.743 15.861 1.00 94.19 231 GLN A N 1
ATOM 1897 C CA . GLN A 1 231 ? -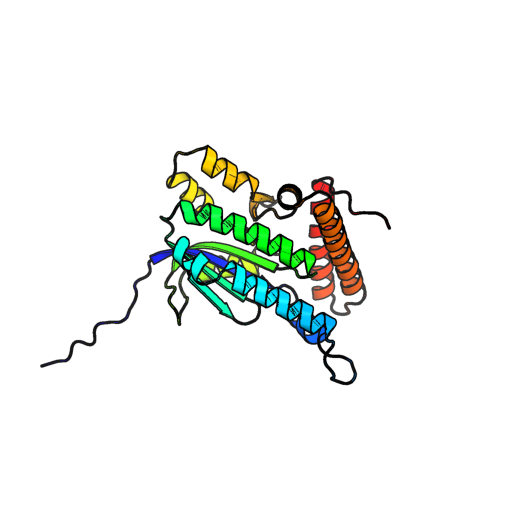2.371 -8.902 15.232 1.00 94.19 231 GLN A CA 1
ATOM 1898 C C . GLN A 1 231 ? -2.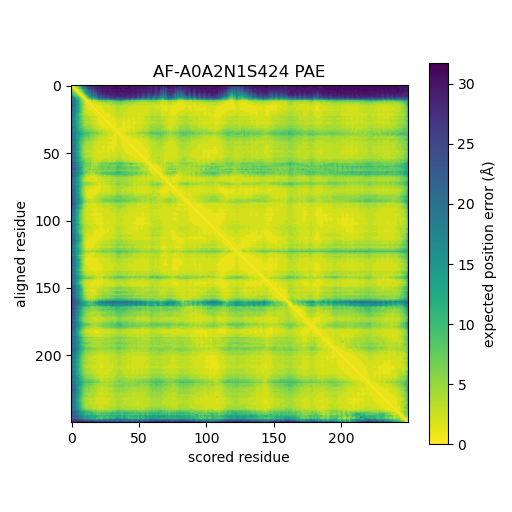005 -7.717 14.330 1.00 94.19 231 GLN A C 1
ATOM 1900 O O . GLN A 1 231 ? -0.855 -7.279 14.320 1.00 94.19 231 GLN A O 1
ATOM 1905 N N . LYS A 1 232 ? -2.978 -7.181 13.582 1.00 94.81 232 LYS A N 1
ATOM 1906 C CA . LYS A 1 232 ? -2.780 -6.032 12.692 1.00 94.81 232 LYS A CA 1
ATOM 1907 C C . LYS A 1 232 ? -2.410 -4.764 13.464 1.00 94.81 232 LYS A C 1
ATOM 1909 O O . LYS A 1 232 ? -1.434 -4.108 13.109 1.00 94.81 232 LYS A O 1
ATOM 1914 N N . TYR A 1 233 ? -3.190 -4.415 14.485 1.00 96.38 233 TYR A N 1
ATOM 1915 C CA . TYR A 1 233 ? -3.005 -3.159 15.218 1.00 96.38 233 TYR A CA 1
ATOM 1916 C C . TYR A 1 233 ? -1.881 -3.241 16.254 1.00 96.38 233 TYR A C 1
ATOM 1918 O O . TYR A 1 233 ? -1.183 -2.252 16.448 1.00 96.38 233 TYR A O 1
ATOM 1926 N N . THR A 1 234 ? -1.611 -4.422 16.819 1.00 96.12 234 THR A N 1
ATOM 1927 C CA . THR A 1 234 ? -0.389 -4.673 17.596 1.00 96.12 234 THR A CA 1
ATOM 1928 C C . THR A 1 234 ? 0.852 -4.488 16.734 1.00 96.12 234 THR A C 1
ATOM 1930 O O . THR A 1 234 ? 1.789 -3.840 17.175 1.00 96.12 234 THR A O 1
ATOM 1933 N N . TRP A 1 235 ? 0.858 -4.974 15.487 1.00 95.25 235 TRP A N 1
ATOM 1934 C CA . TRP A 1 235 ? 2.002 -4.754 14.601 1.00 95.25 235 TRP A CA 1
ATOM 1935 C C . TRP A 1 235 ? 2.260 -3.265 14.333 1.00 95.25 235 TRP A C 1
ATOM 1937 O O . TRP A 1 235 ? 3.410 -2.841 14.391 1.00 95.25 235 TRP A O 1
ATOM 1947 N N . LEU A 1 236 ? 1.212 -2.474 14.071 1.00 95.44 236 LEU A N 1
ATOM 1948 C CA . LEU A 1 236 ? 1.338 -1.021 13.891 1.00 95.44 236 LEU A CA 1
ATOM 1949 C C . LEU A 1 236 ? 1.913 -0.341 15.144 1.00 95.44 236 LEU A C 1
ATOM 1951 O O . LEU A 1 236 ? 2.873 0.419 15.046 1.00 95.44 236 LEU A O 1
ATOM 1955 N N . ASP A 1 237 ? 1.357 -0.653 16.315 1.00 95.50 237 ASP A N 1
ATOM 1956 C CA . ASP A 1 237 ? 1.797 -0.116 17.607 1.00 95.50 237 ASP A CA 1
ATOM 1957 C C . ASP A 1 237 ? 3.258 -0.489 17.922 1.00 95.50 237 ASP A C 1
ATOM 1959 O O . ASP A 1 237 ? 4.065 0.358 18.310 1.00 95.50 237 ASP A O 1
ATOM 1963 N N . ASP A 1 238 ? 3.638 -1.742 17.670 1.00 94.19 238 ASP A N 1
ATOM 1964 C CA . ASP A 1 238 ? 5.007 -2.219 17.848 1.00 94.19 238 ASP A CA 1
ATOM 1965 C C . ASP A 1 238 ? 5.987 -1.510 16.907 1.00 94.19 238 ASP A C 1
ATOM 1967 O O . ASP A 1 238 ? 7.093 -1.179 17.333 1.00 94.19 238 ASP A O 1
ATOM 1971 N N . GLN A 1 239 ? 5.604 -1.234 15.653 1.00 93.88 239 GLN A N 1
ATOM 1972 C CA . GLN A 1 239 ? 6.454 -0.466 14.735 1.00 93.88 239 GLN A CA 1
ATOM 1973 C C . GLN A 1 239 ? 6.674 0.967 15.222 1.00 93.88 239 GLN A C 1
ATOM 1975 O O . GLN A 1 239 ? 7.821 1.419 15.242 1.00 93.88 239 GLN A O 1
ATOM 1980 N N . CYS A 1 240 ? 5.624 1.647 15.692 1.00 92.12 240 CYS A N 1
ATOM 1981 C CA . CYS A 1 240 ? 5.755 2.977 16.288 1.00 92.12 240 CYS A CA 1
ATOM 1982 C C . CYS A 1 240 ? 6.724 2.967 17.482 1.00 92.12 240 CYS A C 1
ATOM 1984 O O . CYS A 1 240 ? 7.624 3.806 17.556 1.00 92.12 240 CYS A O 1
ATOM 1986 N N . LYS A 1 241 ? 6.606 1.984 18.386 1.00 91.25 241 LYS A N 1
ATOM 1987 C CA . LYS A 1 241 ? 7.496 1.845 19.553 1.00 91.25 241 LYS A CA 1
ATOM 1988 C C . LYS A 1 241 ? 8.938 1.531 19.169 1.00 91.25 241 LYS A C 1
ATOM 1990 O O . LYS A 1 241 ? 9.853 2.148 19.702 1.00 91.25 241 LYS A O 1
ATOM 1995 N N . GLU A 1 242 ? 9.148 0.587 18.254 1.00 87.94 242 GLU A N 1
ATOM 1996 C CA . GLU A 1 242 ? 10.480 0.174 17.785 1.00 87.94 242 GLU A CA 1
ATOM 1997 C C . GLU A 1 242 ? 11.270 1.359 17.212 1.00 87.94 242 GLU A C 1
ATOM 1999 O O . GLU A 1 242 ? 12.490 1.434 17.343 1.00 87.94 242 GLU A O 1
ATOM 2004 N N . MET A 1 243 ? 10.562 2.304 16.599 1.00 84.44 243 MET A N 1
ATOM 2005 C CA . MET A 1 243 ? 11.130 3.484 15.957 1.00 84.44 243 MET A CA 1
ATOM 2006 C C . MET A 1 243 ? 11.167 4.716 16.872 1.00 84.44 243 MET A C 1
ATOM 2008 O O . MET A 1 243 ? 11.499 5.803 16.408 1.00 84.44 243 MET A O 1
ATOM 2012 N N . ASN A 1 244 ? 10.852 4.555 18.165 1.00 83.75 244 ASN A N 1
ATOM 2013 C CA . ASN A 1 244 ? 10.731 5.642 19.142 1.00 83.75 244 ASN A CA 1
ATOM 2014 C C . ASN A 1 244 ? 9.803 6.777 18.672 1.00 83.75 244 ASN A C 1
ATOM 2016 O O . ASN A 1 244 ? 10.039 7.950 18.961 1.00 83.75 244 ASN A O 1
ATOM 2020 N N . LEU A 1 245 ? 8.736 6.434 17.949 1.00 81.88 245 LEU A N 1
ATOM 2021 C CA . LEU A 1 245 ? 7.725 7.400 17.550 1.00 81.88 245 LEU A CA 1
ATOM 2022 C C . LEU A 1 245 ? 6.831 7.688 18.751 1.00 81.88 245 LEU A C 1
ATOM 2024 O O . LEU A 1 245 ? 6.034 6.852 19.183 1.00 81.88 245 LEU A O 1
ATOM 2028 N N . HIS A 1 246 ? 6.991 8.880 19.318 1.00 81.31 246 HIS A N 1
ATOM 2029 C CA . HIS A 1 246 ? 6.196 9.330 20.450 1.00 81.31 246 HIS A CA 1
ATOM 2030 C C . HIS A 1 246 ? 4.789 9.697 19.980 1.00 81.31 246 HIS A C 1
ATOM 2032 O O . HIS A 1 246 ? 4.521 10.836 19.603 1.00 81.31 246 HIS A O 1
ATOM 2038 N N . LEU A 1 247 ? 3.886 8.715 20.007 1.00 78.56 247 LEU A N 1
ATOM 2039 C CA . LEU A 1 247 ? 2.468 8.966 19.778 1.00 78.56 247 LEU A CA 1
ATOM 2040 C C . LEU A 1 247 ? 1.960 9.952 20.850 1.00 78.56 247 LEU A C 1
ATOM 2042 O O . LEU A 1 247 ? 2.189 9.717 22.042 1.00 78.56 247 LEU A O 1
ATOM 2046 N N . PRO A 1 248 ? 1.298 11.055 20.465 1.00 70.31 248 PRO A N 1
ATOM 2047 C CA . PRO A 1 248 ? 0.970 12.133 21.393 1.00 70.31 248 PRO A CA 1
ATOM 2048 C C . PRO A 1 248 ? 0.013 11.667 22.496 1.00 70.31 248 PRO A C 1
ATOM 2050 O O . PRO A 1 248 ? -0.968 10.967 22.233 1.00 70.31 248 PRO A O 1
ATOM 2053 N N . ASN A 1 249 ? 0.286 12.064 23.742 1.00 62.28 249 ASN A N 1
ATOM 2054 C CA . ASN A 1 249 ? -0.667 11.953 24.848 1.00 62.28 249 ASN A CA 1
ATOM 2055 C C . ASN A 1 249 ? -1.641 13.133 24.754 1.00 62.28 249 ASN A C 1
ATOM 2057 O O . ASN A 1 249 ? -1.186 14.271 24.664 1.00 62.28 249 ASN A O 1
ATOM 2061 N N . TRP A 1 250 ? -2.944 12.854 24.755 1.00 45.97 250 TRP A N 1
ATOM 2062 C CA . TRP A 1 250 ? -3.982 13.878 24.883 1.00 45.97 250 TRP A CA 1
ATOM 2063 C C . TRP A 1 250 ? -4.325 14.060 26.359 1.00 45.97 250 TRP A C 1
ATOM 2065 O O . TRP A 1 250 ? -4.459 13.018 27.044 1.00 45.97 250 TRP A O 1
#

Nearest PDB structures (foldseek):
  1ab8-assembly1_B  TM=6.945E-01  e=2.933E-05  Rattus norvegicus
  4clp-assembly1_A  TM=4.970E-01  e=4.824E-05  Homo sapiens
  8coj-assembly1_A  TM=4.824E-01  e=5.388E-05  Homo sapiens
  1l8h-assembly1_B  TM=3.310E-01  e=2.599E+00  Escherichia coli
  4dyu-assembly1_H  TM=3.477E-01  e=7.032E+00  Yersinia pestis KIM10+

Sequence (250 aa):
MRNERKSFYKDYKERVVVFIDILGFKDLIDDTILPDNTTDRENFTKLNKALDLIRESWAPDILKNFKMKATLFSDSAIISFDCNKKESYFNLFYNLLLLEIELIQLGVLCRGGIAIGKCVHTRDKVFGPAVNRAYYLESKIASFPRIVIDKEVFNYVKSLTRDSYFFSDLKGMVKKDSKNKFYIDYFVPALSELDEYDSHYYLADMKSIIEKGFQKAEKCSDPSLKESLYQKYTWLDDQCKEMNLHLPNW

Solvent-accessible surface area (backbone atoms only — not comparable to full-atom values): 13446 Å² total; per-residue (Å²): 136,82,82,78,74,77,77,84,73,72,70,70,35,61,19,34,24,38,27,40,37,48,60,61,50,69,57,56,54,55,59,20,48,41,99,85,74,44,73,32,65,67,43,42,49,45,53,50,49,52,55,48,47,63,50,54,78,54,29,72,65,58,21,59,78,50,58,38,48,74,50,78,55,94,63,32,37,40,36,35,30,52,58,87,46,68,75,38,53,53,55,48,55,51,50,49,36,51,50,52,47,57,27,33,69,62,65,44,49,43,27,8,5,35,21,59,31,44,31,35,77,57,98,90,47,73,49,42,68,12,48,56,46,5,45,45,31,23,78,74,64,29,81,42,77,34,38,29,41,39,69,63,46,57,56,49,55,57,69,76,41,87,58,62,63,66,56,46,57,53,47,67,41,45,41,70,49,98,85,74,44,37,25,57,35,52,64,72,49,41,56,71,76,37,55,76,67,54,33,52,51,47,39,43,31,51,47,50,45,35,53,53,38,47,56,49,24,72,70,43,83,50,68,70,60,20,52,53,37,45,56,35,31,50,50,53,53,50,51,35,55,78,68,69,52,80,59,74,84,131